Protein AF-A0A069PN57-F1 (afdb_monomer_lite)

Organism: NCBI:txid60547

Foldseek 3Di:
DVVVCDPPQDPDLVSVLVVQCPDVVRQDSLNVVLVVLLVPADPLLVVLCPPQHCDSVLSVLSSVLCVVPNRVLLNVLSVVDDSPPDHSQQSSCSSNVHHRDPPLPQPPPLDALQVLQVVVVVCCVVVVDDDLVSCCVVVSHDSVSNVLSNVLNPQDPLLVVVQVVHRHDSVLSVLLVLLCVLVHRVLLNVQSVVPVVVDDDDHSVRSSCSSVVVPPDFAWDWDWDWDDDPNDIDIDTDIDHDPVRVVVPPQDPVNVVSVVVSVVVVVVVVVVVVVVVD

Radius of gyration: 27.11 Å; chains: 1; bounding box: 65×48×72 Å

Structure (mmCIF, N/CA/C/O backbone):
data_AF-A0A069PN57-F1
#
_entry.id   AF-A0A069PN57-F1
#
loop_
_atom_site.group_PDB
_atom_site.id
_atom_site.type_symbol
_atom_site.label_atom_id
_atom_site.label_alt_id
_atom_site.label_comp_id
_atom_site.label_asym_id
_atom_site.label_entity_id
_atom_site.label_seq_id
_atom_site.pdbx_PDB_ins_code
_atom_site.Cartn_x
_atom_site.Cartn_y
_atom_site.Cartn_z
_atom_site.occupancy
_atom_site.B_iso_or_equiv
_atom_site.auth_seq_id
_atom_site.auth_comp_id
_atom_site.auth_asym_id
_atom_site.auth_atom_id
_atom_site.pdbx_PDB_model_num
ATOM 1 N N . MET A 1 1 ? 9.042 -1.346 -35.977 1.00 63.19 1 MET A N 1
ATOM 2 C CA . MET A 1 1 ? 8.281 -0.372 -36.799 1.00 63.19 1 MET A CA 1
ATOM 3 C C . MET A 1 1 ? 9.127 0.797 -37.300 1.00 63.19 1 MET A C 1
ATOM 5 O O . MET A 1 1 ? 9.088 1.048 -38.495 1.00 63.19 1 MET A O 1
ATOM 9 N N . TYR A 1 2 ? 9.901 1.494 -36.452 1.00 75.94 2 TYR A N 1
ATOM 10 C CA . TYR A 1 2 ? 10.684 2.671 -36.876 1.00 75.94 2 TYR A CA 1
ATOM 11 C C . TYR A 1 2 ? 11.627 2.415 -38.072 1.00 75.94 2 TYR A C 1
ATOM 13 O O . TYR A 1 2 ? 11.609 3.160 -39.048 1.00 75.94 2 TYR A O 1
ATOM 21 N N . PHE A 1 3 ? 12.419 1.340 -38.034 1.00 75.69 3 PHE A N 1
ATOM 22 C CA . PHE A 1 3 ? 13.362 1.027 -39.116 1.00 75.69 3 PHE A CA 1
ATOM 23 C C . PHE A 1 3 ? 12.677 0.600 -40.420 1.00 75.69 3 PHE A C 1
ATOM 25 O O . PHE A 1 3 ? 13.182 0.888 -41.495 1.00 75.69 3 PHE A O 1
ATOM 32 N N . SER A 1 4 ? 11.498 -0.019 -40.339 1.00 75.31 4 SER A N 1
ATOM 33 C CA . SER A 1 4 ? 10.741 -0.482 -41.509 1.00 75.31 4 SER A CA 1
ATOM 34 C C . SER A 1 4 ? 10.172 0.665 -42.354 1.00 75.31 4 SER A C 1
ATOM 36 O O . SER A 1 4 ? 9.906 0.477 -43.538 1.00 75.31 4 SER A O 1
ATOM 38 N N . GLY A 1 5 ? 9.957 1.842 -41.754 1.00 72.69 5 GLY A N 1
ATOM 39 C CA . GLY A 1 5 ? 9.481 3.036 -42.460 1.00 72.69 5 GLY A CA 1
ATOM 40 C C . GLY A 1 5 ? 10.559 4.086 -42.735 1.00 72.69 5 GLY A C 1
ATOM 41 O O . GLY A 1 5 ? 10.276 5.053 -43.441 1.00 72.69 5 GLY A O 1
ATOM 42 N N . LEU A 1 6 ? 11.783 3.901 -42.232 1.00 80.25 6 LEU A N 1
ATOM 43 C CA . LEU A 1 6 ? 12.887 4.829 -42.468 1.00 80.25 6 LEU A CA 1
ATOM 44 C C . LEU A 1 6 ? 13.299 4.790 -43.951 1.00 80.25 6 LEU A C 1
ATOM 46 O O . LEU A 1 6 ? 13.550 3.721 -44.498 1.00 80.25 6 LEU A O 1
ATOM 50 N N . GLY A 1 7 ? 13.317 5.947 -44.614 1.00 73.62 7 GLY A N 1
ATOM 51 C CA . GLY A 1 7 ? 13.596 6.088 -46.050 1.00 73.62 7 GLY A CA 1
ATOM 52 C C . GLY A 1 7 ? 12.393 5.851 -46.974 1.00 73.62 7 GLY A C 1
ATOM 53 O O . GLY A 1 7 ? 12.480 6.162 -48.156 1.00 73.62 7 GLY A O 1
ATOM 54 N N . LYS A 1 8 ? 11.263 5.351 -46.449 1.00 80.44 8 LYS A N 1
ATOM 55 C CA . LYS A 1 8 ? 10.022 5.119 -47.216 1.00 80.44 8 LYS A CA 1
ATOM 56 C C . LYS A 1 8 ? 8.870 6.014 -46.760 1.00 80.44 8 LYS A C 1
ATOM 58 O O . LYS A 1 8 ? 8.261 6.694 -47.572 1.00 80.44 8 LYS A O 1
ATOM 63 N N . LYS A 1 9 ? 8.569 6.000 -45.459 1.00 80.81 9 LYS A N 1
ATOM 64 C CA . LYS A 1 9 ? 7.460 6.743 -44.833 1.00 80.81 9 LYS A CA 1
ATOM 65 C C . LYS A 1 9 ? 7.928 7.961 -44.030 1.00 80.81 9 LYS A C 1
ATOM 67 O O . LYS A 1 9 ? 7.134 8.858 -43.790 1.00 80.81 9 LYS A O 1
ATOM 72 N N . TRP A 1 10 ? 9.194 7.991 -43.615 1.00 85.56 10 TRP A N 1
ATOM 73 C CA . TRP A 1 10 ? 9.833 9.119 -42.927 1.00 85.56 10 TRP A CA 1
ATOM 74 C C . TRP A 1 10 ? 11.344 9.102 -43.171 1.00 85.56 10 TRP A C 1
ATOM 76 O O . TRP A 1 10 ? 11.942 8.040 -43.351 1.00 85.56 10 TRP A O 1
ATOM 86 N N . ARG A 1 11 ? 11.986 10.269 -43.146 1.00 82.25 11 ARG A N 1
ATOM 87 C CA . ARG A 1 11 ? 13.436 10.441 -43.345 1.00 82.25 11 ARG A CA 1
ATOM 88 C C . ARG A 1 11 ? 14.199 10.593 -42.034 1.00 82.25 11 ARG A C 1
ATOM 90 O O . ARG A 1 11 ? 15.376 10.260 -41.963 1.00 82.25 11 ARG A O 1
ATOM 97 N N . ASN A 1 12 ? 13.539 11.070 -40.982 1.00 84.06 12 ASN A N 1
ATOM 98 C CA . ASN A 1 12 ? 14.154 11.311 -39.678 1.00 84.06 12 ASN A CA 1
ATOM 99 C C . ASN A 1 12 ? 13.190 10.980 -38.521 1.00 84.06 12 ASN A C 1
ATOM 101 O O . ASN A 1 12 ? 12.025 10.639 -38.716 1.00 84.06 12 ASN A O 1
ATOM 105 N N . GLN A 1 13 ? 13.692 11.044 -37.283 1.00 83.25 13 GLN A N 1
ATOM 106 C CA . GLN A 1 13 ? 12.890 10.761 -36.084 1.00 83.25 13 GLN A CA 1
ATOM 107 C C . GLN A 1 13 ? 11.744 11.760 -35.872 1.00 83.25 13 GLN A C 1
ATOM 109 O O . GLN A 1 13 ? 10.730 11.386 -35.293 1.00 83.25 13 GLN A O 1
ATOM 114 N N . LYS A 1 14 ? 11.895 13.014 -36.317 1.00 84.88 14 LYS A N 1
ATOM 115 C CA . LYS A 1 14 ? 10.881 14.061 -36.142 1.00 84.88 14 LYS A CA 1
ATOM 116 C C . LYS A 1 14 ? 9.643 13.754 -36.989 1.00 84.88 14 LYS A C 1
ATOM 118 O O . LYS A 1 14 ? 8.541 13.737 -36.455 1.00 84.88 14 LYS A O 1
ATOM 123 N N . GLU A 1 15 ? 9.848 13.398 -38.253 1.00 85.31 15 GLU A N 1
ATOM 124 C CA . GLU A 1 15 ? 8.787 12.964 -39.172 1.00 85.31 15 GLU A CA 1
ATOM 125 C C . GLU A 1 15 ? 8.108 11.669 -38.697 1.00 85.31 15 GLU A C 1
ATOM 127 O O . GLU A 1 15 ? 6.886 11.549 -38.735 1.00 85.31 15 GLU A O 1
ATOM 132 N N . ALA A 1 16 ? 8.880 10.712 -38.166 1.00 84.25 16 ALA A N 1
ATOM 133 C CA . ALA A 1 16 ? 8.308 9.495 -37.586 1.00 84.25 16 ALA A CA 1
ATOM 134 C C . ALA A 1 16 ? 7.396 9.798 -36.384 1.00 84.25 16 ALA A C 1
ATOM 136 O O . ALA A 1 16 ? 6.340 9.188 -36.244 1.00 84.25 16 ALA A O 1
ATOM 137 N N . LEU A 1 17 ? 7.781 10.749 -35.524 1.00 84.62 17 LEU A N 1
ATOM 138 C CA . LEU A 1 17 ? 6.966 11.167 -34.380 1.00 84.62 17 LEU A CA 1
ATOM 139 C C . LEU A 1 17 ? 5.691 11.883 -34.807 1.00 84.62 17 LEU A C 1
ATOM 141 O O . LEU A 1 17 ? 4.657 11.638 -34.196 1.00 84.62 17 LEU A O 1
ATOM 145 N N . GLU A 1 18 ? 5.749 12.734 -35.834 1.00 84.19 18 GLU A N 1
ATOM 146 C CA . GLU A 1 18 ? 4.558 13.386 -36.393 1.00 84.19 18 GLU A CA 1
ATOM 147 C C . GLU A 1 18 ? 3.539 12.360 -36.867 1.00 84.19 18 GLU A C 1
ATOM 149 O O . GLU A 1 18 ? 2.357 12.472 -36.539 1.00 84.19 18 GLU A O 1
ATOM 154 N N . ILE A 1 19 ? 4.015 11.307 -37.531 1.00 84.00 19 ILE A N 1
ATOM 155 C CA . ILE A 1 19 ? 3.174 10.180 -37.908 1.00 84.00 19 ILE A CA 1
ATOM 156 C C . ILE A 1 19 ? 2.669 9.475 -36.651 1.00 84.00 19 ILE A C 1
ATOM 158 O O . ILE A 1 19 ? 1.470 9.315 -36.524 1.00 84.00 19 ILE A O 1
ATOM 162 N N . PHE A 1 20 ? 3.500 9.131 -35.666 1.00 83.56 20 PHE A N 1
ATOM 163 C CA . PHE A 1 20 ? 3.051 8.413 -34.461 1.00 83.56 20 PHE A CA 1
ATOM 164 C C . PHE A 1 20 ? 2.130 9.204 -33.510 1.00 83.56 20 PHE A C 1
ATOM 166 O O . PHE A 1 20 ? 1.628 8.618 -32.549 1.00 83.56 20 PHE A O 1
ATOM 173 N N . ARG A 1 21 ? 1.834 10.489 -33.768 1.00 81.19 21 ARG A N 1
ATOM 174 C CA . ARG A 1 21 ? 0.911 11.298 -32.940 1.00 81.19 21 ARG A CA 1
ATOM 175 C C . ARG A 1 21 ? -0.504 10.726 -32.843 1.00 81.19 21 ARG A C 1
ATOM 177 O O . ARG A 1 21 ? -1.191 11.031 -31.875 1.00 81.19 21 ARG A O 1
ATOM 184 N N . HIS A 1 22 ? -0.943 9.924 -33.816 1.00 81.50 22 HIS A N 1
ATOM 185 C CA . HIS A 1 22 ? -2.277 9.310 -33.791 1.00 81.50 22 HIS A CA 1
ATOM 186 C C . HIS A 1 22 ? -2.381 8.096 -32.852 1.00 81.50 22 HIS A C 1
ATOM 188 O O . HIS A 1 22 ? -3.487 7.630 -32.585 1.00 81.50 22 HIS A O 1
ATOM 194 N N . LEU A 1 23 ? -1.259 7.578 -32.338 1.00 80.44 23 LEU A N 1
ATOM 195 C CA . LEU A 1 23 ? -1.260 6.463 -31.392 1.00 80.44 23 LEU A CA 1
ATOM 196 C C . LEU A 1 23 ? -1.679 6.941 -29.994 1.00 80.44 23 LEU A C 1
ATOM 198 O O . LEU A 1 23 ? -1.302 8.028 -29.553 1.00 80.44 23 LEU A O 1
ATOM 202 N N . LYS A 1 24 ? -2.457 6.117 -29.284 1.00 76.88 24 LYS A N 1
ATOM 203 C CA . LYS A 1 24 ? -2.845 6.344 -27.885 1.00 76.88 24 LYS A CA 1
ATOM 204 C C . LYS A 1 24 ? -2.345 5.172 -27.026 1.00 76.88 24 LYS A C 1
ATOM 206 O O . LYS A 1 24 ? -2.811 4.057 -27.249 1.00 76.88 24 LYS A O 1
ATOM 211 N N . PRO A 1 25 ? -1.440 5.398 -26.053 1.00 75.69 25 PRO A N 1
ATOM 212 C CA . PRO A 1 25 ? -0.847 6.685 -25.670 1.00 75.69 25 PRO A CA 1
ATOM 213 C C . PRO A 1 25 ? 0.114 7.248 -26.731 1.00 75.69 25 PRO A C 1
ATOM 215 O O . PRO A 1 25 ? 0.719 6.503 -27.502 1.00 75.69 25 PRO A O 1
ATOM 218 N N . ALA A 1 26 ? 0.244 8.578 -26.760 1.00 80.50 26 ALA A N 1
ATOM 219 C CA . ALA A 1 26 ? 1.116 9.267 -27.705 1.00 80.50 26 ALA A CA 1
ATOM 220 C C . ALA A 1 26 ? 2.586 8.914 -27.440 1.00 80.50 26 ALA A C 1
ATOM 222 O O . ALA A 1 26 ? 3.072 9.040 -26.316 1.00 80.50 26 ALA A O 1
ATOM 223 N N . VAL A 1 27 ? 3.301 8.498 -28.486 1.00 82.62 27 VAL A N 1
ATOM 224 C CA . VAL A 1 27 ? 4.717 8.126 -28.387 1.00 82.62 27 VAL A CA 1
ATOM 225 C C . VAL A 1 27 ? 5.561 9.388 -28.231 1.00 82.62 27 VAL A C 1
ATOM 227 O O . VAL A 1 27 ? 5.589 10.242 -29.120 1.00 82.62 27 VAL A O 1
ATOM 230 N N . SER A 1 28 ? 6.279 9.514 -27.115 1.00 86.25 28 SER A N 1
ATOM 231 C CA . SER A 1 28 ? 7.192 10.639 -26.922 1.00 86.25 28 SER A CA 1
ATOM 232 C C . SER A 1 28 ? 8.493 10.450 -27.713 1.00 86.25 28 SER A C 1
ATOM 234 O O . SER A 1 28 ? 8.903 9.335 -28.052 1.00 86.25 28 SER A O 1
ATOM 236 N N . ARG A 1 29 ? 9.224 11.548 -27.950 1.00 85.44 29 ARG A N 1
ATOM 237 C CA . ARG A 1 29 ? 10.575 11.492 -28.539 1.00 85.44 29 ARG A CA 1
ATOM 238 C C . ARG A 1 29 ? 11.529 10.617 -27.725 1.00 85.44 29 ARG A C 1
ATOM 240 O O . ARG A 1 29 ? 12.393 9.956 -28.299 1.00 85.44 29 ARG A O 1
ATOM 247 N N . GLN A 1 30 ? 11.387 10.625 -26.399 1.00 85.31 30 GLN A N 1
ATOM 248 C CA . GLN A 1 30 ? 12.222 9.812 -25.520 1.00 85.31 30 GLN A CA 1
ATOM 249 C C . GLN A 1 30 ? 11.922 8.326 -25.701 1.00 85.31 30 GLN A C 1
ATOM 251 O O . GLN A 1 30 ? 12.859 7.538 -25.799 1.00 85.31 30 GLN A O 1
ATOM 256 N N . ASP A 1 31 ? 10.649 7.954 -25.813 1.00 83.31 31 ASP A N 1
ATOM 257 C CA . ASP A 1 31 ? 10.241 6.557 -25.984 1.00 83.31 31 ASP A CA 1
ATOM 258 C C . ASP A 1 31 ? 10.699 6.012 -27.332 1.00 83.31 31 ASP A C 1
ATOM 260 O O . ASP A 1 31 ? 11.269 4.924 -27.392 1.00 83.31 31 ASP A O 1
ATOM 264 N N . LEU A 1 32 ? 10.570 6.808 -28.399 1.00 85.88 32 LEU A N 1
ATOM 265 C CA . LEU A 1 32 ? 11.090 6.433 -29.712 1.00 85.88 32 LEU A CA 1
ATOM 266 C C . LEU A 1 32 ? 12.616 6.258 -29.690 1.00 85.88 32 LEU A C 1
ATOM 268 O O . LEU A 1 32 ? 13.132 5.272 -30.209 1.00 85.88 32 LEU A O 1
ATOM 272 N N . SER A 1 33 ? 13.347 7.185 -29.065 1.00 86.50 33 SER A N 1
ATOM 273 C CA . SER A 1 33 ? 14.808 7.098 -28.946 1.00 86.50 33 SER A CA 1
ATOM 274 C C . SER A 1 33 ? 15.250 5.871 -28.136 1.00 86.50 33 SER A C 1
ATOM 276 O O . SER A 1 33 ? 16.172 5.162 -28.543 1.00 86.50 33 SER A O 1
ATOM 278 N N . ARG A 1 34 ? 14.553 5.561 -27.033 1.00 87.00 34 ARG A N 1
ATOM 279 C CA . ARG A 1 34 ? 14.794 4.354 -26.225 1.00 87.00 34 ARG A CA 1
ATOM 280 C C . ARG A 1 34 ? 14.510 3.085 -27.020 1.00 87.00 34 ARG A C 1
ATOM 282 O O . ARG A 1 34 ? 15.355 2.199 -27.038 1.00 87.00 34 ARG A O 1
ATOM 289 N N . ALA A 1 35 ? 13.384 3.019 -27.728 1.00 86.38 35 ALA A N 1
ATOM 290 C CA . ALA A 1 35 ? 13.033 1.872 -28.563 1.00 86.38 35 ALA A CA 1
ATOM 291 C C . ALA A 1 35 ? 14.067 1.634 -29.677 1.00 86.38 35 ALA A C 1
ATOM 293 O O . ALA A 1 35 ? 14.485 0.501 -29.905 1.00 8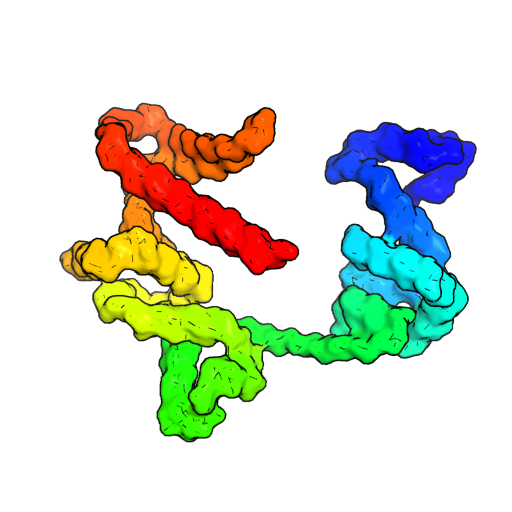6.38 35 ALA A O 1
ATOM 294 N N . ILE A 1 36 ? 14.544 2.703 -30.325 1.00 88.06 36 ILE A N 1
ATOM 295 C CA . ILE A 1 36 ? 15.636 2.634 -31.309 1.00 88.06 36 ILE A CA 1
ATOM 296 C C . ILE A 1 36 ? 16.921 2.120 -30.654 1.00 88.06 36 ILE A C 1
ATOM 298 O O . ILE A 1 36 ? 17.597 1.270 -31.228 1.00 88.06 36 ILE A O 1
ATOM 302 N N . GLY A 1 37 ? 17.256 2.622 -29.464 1.00 87.00 37 GLY A N 1
ATOM 303 C CA . GLY A 1 37 ? 18.425 2.186 -28.705 1.00 87.00 37 GLY A CA 1
ATOM 304 C C . GLY A 1 37 ? 18.370 0.700 -28.349 1.00 87.00 37 GLY A C 1
ATOM 305 O O . GLY A 1 37 ? 19.318 -0.024 -28.632 1.00 87.00 37 GLY A O 1
ATOM 306 N N . VAL A 1 38 ? 17.237 0.222 -27.829 1.00 89.94 38 VAL A N 1
ATOM 307 C CA . VAL A 1 38 ? 17.012 -1.203 -27.538 1.00 89.94 38 VAL A CA 1
ATOM 308 C C . VAL A 1 38 ? 17.102 -2.048 -28.807 1.00 89.94 38 VAL A C 1
ATOM 310 O O . VAL A 1 38 ? 17.729 -3.102 -28.817 1.00 89.94 38 VAL A O 1
ATOM 313 N N . GLN A 1 39 ? 16.535 -1.582 -29.918 1.00 88.50 39 GLN A N 1
ATOM 314 C CA . GLN A 1 39 ? 16.585 -2.310 -31.185 1.00 88.50 39 GLN A CA 1
ATOM 315 C C . GLN A 1 39 ? 17.988 -2.329 -31.828 1.00 88.50 39 GLN A C 1
ATOM 317 O O . GLN A 1 39 ? 18.232 -3.116 -32.741 1.00 88.50 39 GLN A O 1
ATOM 322 N N . ARG A 1 40 ? 18.935 -1.521 -31.346 1.00 88.56 40 ARG A N 1
ATOM 323 C CA . ARG A 1 40 ? 20.354 -1.611 -31.728 1.00 88.56 40 ARG A CA 1
ATOM 324 C C . ARG A 1 40 ? 21.159 -2.577 -30.858 1.00 88.56 40 ARG A C 1
ATOM 326 O O . ARG A 1 40 ? 22.303 -2.859 -31.197 1.00 88.56 40 ARG A O 1
ATOM 333 N N . LEU A 1 41 ? 20.588 -3.078 -29.763 1.00 91.25 41 LEU A N 1
ATOM 334 C CA . LEU A 1 41 ? 21.253 -4.075 -28.931 1.00 91.25 41 LEU A CA 1
ATOM 335 C C . LEU A 1 41 ? 21.426 -5.397 -29.693 1.00 91.25 41 LEU A C 1
ATOM 337 O O . LEU A 1 41 ? 20.569 -5.738 -30.521 1.00 91.25 41 LEU A O 1
ATOM 341 N N . PRO A 1 42 ? 22.489 -6.159 -29.382 1.00 93.06 42 PRO A N 1
ATOM 342 C CA . PRO A 1 42 ? 22.665 -7.517 -29.881 1.00 93.06 42 PRO A CA 1
ATOM 343 C C . PRO A 1 42 ? 21.436 -8.381 -29.598 1.00 93.06 42 PRO A C 1
ATOM 345 O O . PRO A 1 42 ? 20.802 -8.250 -28.549 1.00 93.06 42 PRO A O 1
ATOM 348 N N . GLN A 1 43 ? 21.122 -9.301 -30.513 1.00 91.62 43 GLN A N 1
ATOM 349 C CA . GLN A 1 43 ? 19.971 -10.191 -30.349 1.00 91.62 43 GLN A CA 1
ATOM 350 C C . GLN A 1 43 ? 20.064 -11.018 -29.063 1.00 91.62 43 GLN A C 1
ATOM 352 O O . GLN A 1 43 ? 19.051 -11.152 -28.388 1.00 91.62 43 GLN A O 1
ATOM 357 N N . SER A 1 44 ? 21.267 -11.474 -28.689 1.00 91.94 44 SER A N 1
ATOM 358 C CA . SER A 1 44 ? 21.504 -12.222 -27.448 1.00 91.94 44 SER A CA 1
ATOM 359 C C . SER A 1 44 ? 21.090 -11.454 -26.194 1.00 91.94 44 SER A C 1
ATOM 361 O O . SER A 1 44 ? 20.620 -12.055 -25.241 1.00 91.94 44 SER A O 1
ATOM 363 N N . VAL A 1 45 ? 21.216 -10.123 -26.191 1.00 92.94 45 VAL A N 1
ATOM 364 C CA . VAL A 1 45 ? 20.783 -9.278 -25.067 1.00 92.94 45 VAL A CA 1
ATOM 365 C C . VAL A 1 45 ? 19.265 -9.125 -25.063 1.00 92.94 45 VAL A C 1
ATOM 367 O O . VAL A 1 45 ? 18.649 -9.133 -24.002 1.00 92.94 45 VAL A O 1
ATOM 370 N N . ARG A 1 46 ? 18.647 -8.975 -26.242 1.00 93.12 46 ARG A N 1
ATOM 371 C CA . ARG A 1 46 ? 17.192 -8.801 -26.355 1.00 93.12 46 ARG A CA 1
ATOM 372 C C . ARG A 1 46 ? 16.428 -10.061 -25.965 1.00 93.12 46 ARG A C 1
ATOM 374 O O . ARG A 1 46 ? 15.440 -9.935 -25.252 1.00 93.12 46 ARG A O 1
ATOM 381 N N . SER A 1 47 ? 16.909 -11.235 -26.379 1.00 92.62 47 SER A N 1
ATOM 382 C CA . SER A 1 47 ? 16.244 -12.518 -26.116 1.00 92.62 47 SER A CA 1
ATOM 383 C C . SER A 1 47 ? 16.144 -12.856 -24.628 1.00 92.62 47 SER A C 1
ATOM 385 O O . SER A 1 47 ? 15.222 -13.547 -24.210 1.00 92.62 47 SER A O 1
ATOM 387 N N . LEU A 1 48 ? 17.032 -12.312 -23.786 1.00 90.81 48 LEU A N 1
ATOM 388 C CA . LEU A 1 48 ? 16.920 -12.471 -22.330 1.00 90.81 48 LEU A CA 1
ATOM 389 C C . LEU A 1 48 ? 15.603 -11.909 -21.776 1.00 90.81 48 LEU A C 1
ATOM 391 O O . LEU A 1 48 ? 15.121 -12.360 -20.742 1.00 90.81 48 LEU A O 1
ATOM 395 N N . PHE A 1 49 ? 15.004 -10.933 -22.459 1.00 91.19 49 PHE A N 1
ATOM 396 C CA . PHE A 1 49 ? 13.776 -10.275 -22.024 1.00 91.19 49 PHE A CA 1
ATOM 397 C C . PHE A 1 49 ? 12.524 -10.803 -22.730 1.00 91.19 49 PHE A C 1
ATOM 399 O O . PHE A 1 49 ? 11.458 -10.222 -22.537 1.00 91.19 49 PHE A O 1
ATOM 406 N N . ASP A 1 50 ? 12.611 -11.900 -23.490 1.00 86.62 50 ASP A N 1
ATOM 407 C CA . ASP A 1 50 ? 11.447 -12.480 -24.177 1.00 86.62 50 ASP A CA 1
ATOM 408 C C . ASP A 1 50 ? 10.340 -12.870 -23.177 1.00 86.62 50 ASP A C 1
ATOM 410 O O . ASP A 1 50 ? 9.159 -12.652 -23.439 1.00 86.62 50 ASP A O 1
ATOM 414 N N . HIS A 1 51 ? 10.725 -13.342 -21.984 1.00 77.12 51 HIS A N 1
ATOM 415 C CA . HIS A 1 51 ? 9.798 -13.685 -20.898 1.00 77.12 51 HIS A CA 1
ATOM 416 C C . HIS A 1 51 ? 9.515 -12.515 -19.943 1.00 77.12 51 HIS A C 1
ATOM 418 O O . HIS A 1 51 ? 8.384 -12.326 -19.499 1.00 77.12 51 HIS A O 1
ATOM 424 N N . ALA A 1 52 ? 10.535 -11.720 -19.600 1.00 78.25 52 ALA A N 1
ATOM 425 C CA . ALA A 1 52 ? 10.411 -10.645 -18.609 1.00 78.25 52 ALA A CA 1
ATOM 426 C C . ALA A 1 52 ? 9.770 -9.355 -19.170 1.00 78.25 52 ALA A C 1
ATOM 428 O O . ALA A 1 52 ? 9.279 -8.515 -18.408 1.00 78.25 52 ALA A O 1
ATOM 429 N N . GLY A 1 53 ? 9.766 -9.204 -20.496 1.00 84.38 53 GLY A N 1
ATOM 430 C CA . GLY A 1 53 ? 9.289 -8.026 -21.211 1.00 84.38 53 GLY A CA 1
ATOM 431 C C . GLY A 1 53 ? 10.268 -6.848 -21.166 1.00 84.38 53 GLY A C 1
ATOM 432 O O . GLY A 1 53 ? 11.028 -6.663 -20.213 1.00 84.38 53 GLY A O 1
ATOM 433 N N . ILE A 1 54 ? 10.229 -6.011 -22.207 1.00 86.50 54 ILE A N 1
ATOM 434 C CA . ILE A 1 54 ? 10.981 -4.751 -22.268 1.00 86.50 54 ILE A CA 1
ATOM 435 C C . ILE A 1 54 ? 10.008 -3.584 -22.100 1.00 86.50 54 ILE A C 1
ATOM 437 O O . ILE A 1 54 ? 9.306 -3.197 -23.035 1.00 86.50 54 ILE A O 1
ATOM 441 N N . TRP A 1 55 ? 10.002 -3.003 -20.903 1.00 86.00 55 TRP A N 1
ATOM 442 C CA . TRP A 1 55 ? 9.197 -1.831 -20.550 1.00 86.00 55 TRP A CA 1
ATOM 443 C C . TRP A 1 55 ? 9.998 -0.535 -20.720 1.00 86.00 55 TRP A C 1
ATOM 445 O O . TRP A 1 55 ? 11.188 -0.562 -21.036 1.00 86.00 55 TRP A O 1
ATOM 455 N N . SER A 1 56 ? 9.371 0.622 -20.508 1.00 82.81 56 SER A N 1
ATOM 456 C CA . SER A 1 56 ? 10.035 1.930 -20.629 1.00 82.81 56 SER A CA 1
ATOM 457 C C . SER A 1 56 ? 11.231 2.077 -19.679 1.00 82.81 56 SER A C 1
ATOM 459 O O . SER A 1 56 ? 12.276 2.596 -20.087 1.00 82.81 56 SER A O 1
ATOM 461 N N . GLU A 1 57 ? 11.110 1.587 -18.441 1.00 84.31 57 GLU A N 1
ATOM 462 C CA . GLU A 1 57 ? 12.198 1.581 -17.457 1.00 84.31 57 GLU A CA 1
ATOM 463 C C . GLU A 1 57 ? 13.324 0.632 -17.878 1.00 84.31 57 GLU A C 1
ATOM 465 O O . GLU A 1 57 ? 14.483 1.041 -17.943 1.00 84.31 57 GLU A O 1
ATOM 470 N N . THR A 1 58 ? 12.986 -0.597 -18.274 1.00 89.19 58 THR A N 1
ATOM 471 C CA . THR A 1 58 ? 13.957 -1.584 -18.769 1.00 89.19 58 THR A CA 1
ATOM 472 C C . THR A 1 58 ? 14.700 -1.068 -20.002 1.00 89.19 58 THR A C 1
ATOM 474 O O . THR A 1 58 ? 15.921 -1.158 -20.079 1.00 89.19 58 THR A O 1
ATOM 477 N N . ALA A 1 59 ? 13.992 -0.451 -20.951 1.00 88.69 59 ALA A N 1
ATOM 478 C CA . ALA A 1 59 ? 14.583 0.135 -22.149 1.00 88.69 59 ALA A CA 1
ATOM 479 C C . ALA A 1 59 ? 15.567 1.264 -21.813 1.00 88.69 59 ALA A C 1
ATOM 481 O O . ALA A 1 59 ? 16.621 1.380 -22.441 1.00 88.69 59 ALA A O 1
ATOM 482 N N . ARG A 1 60 ? 15.244 2.096 -20.815 1.00 90.50 60 ARG A N 1
ATOM 483 C CA . ARG A 1 60 ? 16.149 3.142 -20.324 1.00 90.50 60 ARG A CA 1
ATOM 484 C C . ARG A 1 60 ? 17.428 2.534 -19.748 1.00 90.50 60 ARG A C 1
ATOM 486 O O . ARG A 1 60 ? 18.510 2.997 -20.109 1.00 90.50 60 ARG A O 1
ATOM 493 N N . GLU A 1 61 ? 17.305 1.516 -18.901 1.00 92.12 61 GLU A N 1
ATOM 494 C CA . GLU A 1 61 ? 18.449 0.828 -18.290 1.00 92.12 61 GLU A CA 1
ATOM 495 C C . GLU A 1 61 ? 19.324 0.137 -19.337 1.00 92.12 61 GLU A C 1
ATOM 497 O O . GLU A 1 61 ? 20.535 0.330 -19.358 1.00 92.12 61 GLU A O 1
ATOM 502 N N . LEU A 1 62 ? 18.727 -0.581 -20.289 1.00 92.69 62 LEU A N 1
ATOM 503 C CA . LEU A 1 62 ? 19.469 -1.265 -21.348 1.00 92.69 62 LEU A CA 1
ATOM 504 C C . LEU A 1 62 ? 20.242 -0.295 -22.252 1.00 92.69 62 LEU A C 1
ATOM 506 O O . LEU A 1 62 ? 21.390 -0.555 -22.614 1.00 92.69 62 LEU A O 1
ATOM 510 N N . VAL A 1 63 ? 19.647 0.853 -22.593 1.00 92.12 63 VAL A N 1
ATOM 511 C CA . VAL A 1 63 ? 20.350 1.903 -23.347 1.00 92.12 63 VAL A CA 1
ATOM 512 C C . VAL A 1 63 ? 21.481 2.514 -22.518 1.00 92.12 63 VAL A C 1
ATOM 514 O O . VAL A 1 63 ? 22.544 2.805 -23.067 1.00 92.12 63 VAL A O 1
ATOM 517 N N . SER A 1 64 ? 21.283 2.687 -21.208 1.00 92.75 64 SER A N 1
ATOM 518 C CA . SER A 1 64 ? 22.328 3.146 -20.285 1.00 92.75 64 SER A CA 1
ATOM 519 C C . SER A 1 64 ? 23.497 2.156 -20.228 1.00 92.75 64 SER A C 1
ATOM 521 O O . SER A 1 64 ? 24.644 2.538 -20.460 1.00 92.75 64 SER A O 1
ATOM 523 N N . LEU A 1 65 ? 23.210 0.863 -20.042 1.00 92.69 65 LEU A N 1
ATOM 524 C CA . LEU A 1 65 ? 24.208 -0.207 -20.038 1.00 92.69 65 LEU A CA 1
ATOM 525 C C . LEU A 1 65 ? 24.963 -0.299 -21.360 1.00 92.69 65 LEU A C 1
ATOM 527 O O . LEU A 1 65 ? 26.182 -0.452 -21.358 1.00 92.69 65 LEU A O 1
ATOM 531 N N . SER A 1 66 ? 24.268 -0.150 -22.490 1.00 92.56 66 SER A N 1
ATOM 532 C CA . SER A 1 66 ? 24.910 -0.160 -23.806 1.00 92.56 66 SER A CA 1
ATOM 533 C C . SER A 1 66 ? 25.885 0.992 -23.993 1.00 92.56 66 SER A C 1
ATOM 535 O O . SER A 1 66 ? 26.872 0.818 -24.702 1.00 92.56 66 SER A O 1
ATOM 537 N N . ARG A 1 67 ? 25.618 2.158 -23.395 1.00 91.44 67 ARG A N 1
ATOM 538 C CA . ARG A 1 67 ? 26.556 3.289 -23.403 1.00 91.44 67 ARG A CA 1
ATOM 539 C C . ARG A 1 67 ? 27.727 3.058 -22.454 1.00 91.44 67 ARG A C 1
ATOM 541 O O . ARG A 1 67 ? 28.833 3.467 -22.772 1.00 91.44 67 ARG A O 1
ATOM 548 N N . LYS A 1 68 ? 27.473 2.413 -21.313 1.00 93.62 68 LYS A N 1
ATOM 549 C CA . LYS A 1 68 ? 28.470 2.151 -20.269 1.00 93.62 68 LYS A CA 1
ATOM 550 C C . LYS A 1 68 ? 29.483 1.076 -20.673 1.00 93.62 68 LYS A C 1
ATOM 552 O O . LYS A 1 68 ? 30.675 1.280 -20.500 1.00 93.62 68 LYS A O 1
ATOM 557 N N . HIS A 1 69 ? 29.012 -0.054 -21.196 1.00 91.94 69 HIS A N 1
ATOM 558 C CA . HIS A 1 69 ? 29.844 -1.240 -21.452 1.00 91.94 69 HIS A CA 1
ATOM 559 C C . HIS A 1 69 ? 30.073 -1.519 -22.942 1.00 91.94 69 HIS A C 1
ATOM 561 O O . HIS A 1 69 ? 30.969 -2.278 -23.298 1.00 91.94 69 HIS A O 1
ATOM 567 N N . GLY A 1 70 ? 29.275 -0.915 -23.827 1.00 91.88 70 GLY A N 1
ATOM 568 C CA . GLY A 1 70 ? 29.299 -1.209 -25.260 1.00 91.88 70 GLY A CA 1
ATOM 569 C C . GLY A 1 70 ? 28.527 -2.480 -25.633 1.00 91.88 70 GLY A C 1
ATOM 570 O O . GLY A 1 70 ? 28.261 -3.355 -24.810 1.00 91.88 70 GLY A O 1
ATOM 571 N N . ALA A 1 71 ? 28.146 -2.590 -26.908 1.00 89.62 71 ALA A N 1
ATOM 572 C CA . ALA A 1 71 ? 27.310 -3.691 -27.394 1.00 89.62 71 ALA A CA 1
ATOM 573 C C . ALA A 1 71 ? 28.011 -5.060 -27.323 1.00 89.62 71 ALA A C 1
ATOM 575 O O . ALA A 1 71 ? 27.365 -6.057 -27.016 1.00 89.62 71 ALA A O 1
ATOM 576 N N . PHE A 1 72 ? 29.324 -5.110 -27.572 1.00 91.50 72 PHE A N 1
ATOM 577 C CA . PHE A 1 72 ? 30.092 -6.358 -27.582 1.00 91.50 72 PHE A CA 1
ATOM 578 C C . PHE A 1 72 ? 30.158 -7.016 -26.196 1.00 91.50 72 PHE A C 1
ATOM 580 O O . PHE A 1 72 ? 29.811 -8.183 -26.048 1.00 91.50 72 PHE A O 1
ATOM 587 N N . VAL A 1 73 ? 30.507 -6.245 -25.161 1.00 92.69 73 VAL A N 1
ATOM 588 C CA . VAL A 1 73 ? 30.597 -6.745 -23.778 1.00 92.69 73 VAL A CA 1
ATOM 589 C C . VAL A 1 73 ? 29.244 -7.253 -23.285 1.00 92.69 73 VAL A C 1
ATOM 591 O O . VAL A 1 73 ? 29.167 -8.305 -22.652 1.00 92.69 73 VAL A O 1
ATOM 594 N N . LEU A 1 74 ? 28.159 -6.539 -23.606 1.00 93.81 74 LEU A N 1
ATOM 595 C CA . LEU A 1 74 ? 26.812 -6.994 -23.266 1.00 93.81 74 LEU A CA 1
ATOM 596 C C . LEU A 1 74 ? 26.436 -8.286 -23.999 1.00 93.81 74 LEU A C 1
ATOM 598 O O . LEU A 1 74 ? 25.791 -9.138 -23.397 1.00 93.81 74 LEU A O 1
ATOM 602 N N . ALA A 1 75 ? 26.846 -8.450 -25.262 1.00 93.12 75 ALA A N 1
ATOM 603 C CA . ALA A 1 75 ? 26.599 -9.677 -26.015 1.00 93.12 75 ALA A CA 1
ATOM 604 C C . ALA A 1 75 ? 27.296 -10.887 -25.382 1.00 93.12 75 ALA A C 1
ATOM 606 O O . ALA A 1 75 ? 26.668 -11.938 -25.270 1.00 93.12 75 ALA A O 1
ATOM 607 N N . GLU A 1 76 ? 28.554 -10.733 -24.958 1.00 91.75 76 GLU A N 1
ATOM 608 C CA . GLU A 1 76 ? 29.307 -11.798 -24.286 1.00 91.75 76 GLU A CA 1
ATOM 609 C C . GLU A 1 76 ? 28.696 -12.159 -22.934 1.00 91.75 76 GLU A C 1
ATOM 611 O O . GLU A 1 76 ? 28.446 -13.332 -22.660 1.00 91.75 76 GLU A O 1
ATOM 616 N N . ARG A 1 77 ? 28.361 -11.163 -22.105 1.00 91.62 77 ARG A N 1
ATOM 617 C CA . ARG A 1 77 ? 27.689 -11.414 -20.819 1.00 91.62 77 ARG A CA 1
ATOM 618 C C . ARG A 1 77 ? 26.351 -12.115 -21.013 1.00 91.62 77 ARG A C 1
ATOM 620 O O . ARG A 1 77 ? 26.059 -13.065 -20.299 1.00 91.62 77 ARG A O 1
ATOM 627 N N . ALA A 1 78 ? 25.574 -11.702 -22.013 1.00 92.94 78 ALA A N 1
ATOM 628 C CA . ALA A 1 78 ? 24.277 -12.300 -22.298 1.00 92.94 78 ALA A CA 1
ATOM 629 C C . ALA A 1 78 ? 24.346 -13.799 -22.626 1.00 92.94 78 ALA A C 1
ATOM 631 O O . ALA A 1 78 ? 23.408 -14.516 -22.302 1.00 92.94 78 ALA A O 1
ATOM 632 N N . ARG A 1 79 ? 25.448 -14.293 -23.212 1.00 91.56 79 ARG A N 1
ATOM 633 C CA . ARG A 1 79 ? 25.624 -15.733 -23.496 1.00 91.56 79 ARG A CA 1
ATOM 634 C C . ARG A 1 79 ? 25.699 -16.602 -22.243 1.00 91.56 79 ARG A C 1
ATOM 636 O O . ARG A 1 79 ? 25.442 -17.793 -22.329 1.00 91.56 79 ARG A O 1
ATOM 643 N N . HIS A 1 80 ? 26.064 -16.009 -21.111 1.00 89.81 80 HIS A N 1
ATOM 644 C CA . HIS A 1 80 ? 26.264 -16.709 -19.845 1.00 89.81 80 HIS A CA 1
ATOM 645 C C . HIS A 1 80 ? 25.073 -16.533 -18.892 1.00 89.81 80 HIS A C 1
ATOM 647 O O . HIS A 1 80 ? 25.144 -16.948 -17.739 1.00 89.81 80 HIS A O 1
ATOM 653 N N . ILE A 1 81 ? 23.997 -15.879 -19.344 1.00 88.69 81 ILE A N 1
ATOM 654 C CA . ILE A 1 81 ? 22.802 -15.628 -18.540 1.00 88.69 81 ILE A CA 1
ATOM 655 C C . ILE A 1 81 ? 21.698 -16.563 -19.013 1.00 88.69 81 ILE A C 1
ATOM 657 O O . ILE A 1 81 ? 21.232 -16.464 -20.146 1.00 88.69 81 ILE A O 1
ATOM 661 N N . GLU A 1 82 ? 21.233 -17.419 -18.113 1.00 87.12 82 GLU A N 1
ATOM 662 C CA . GLU A 1 82 ? 20.011 -18.192 -18.299 1.00 87.12 82 GLU A CA 1
ATOM 663 C C . GLU A 1 82 ? 18.837 -17.340 -17.786 1.00 87.12 82 GLU A C 1
ATOM 665 O O . GLU A 1 82 ? 18.828 -16.995 -16.607 1.00 87.12 82 GLU A O 1
ATOM 670 N N . PRO A 1 83 ? 17.890 -16.893 -18.633 1.00 83.12 83 PRO A N 1
ATOM 671 C CA . PRO A 1 83 ? 16.893 -15.895 -18.232 1.00 83.12 83 PRO A CA 1
ATOM 672 C C . PRO A 1 83 ? 15.738 -16.464 -17.390 1.00 83.12 83 PRO A C 1
ATOM 674 O O . PRO A 1 83 ? 14.963 -15.692 -16.818 1.00 83.12 83 PRO A O 1
ATOM 677 N N . GLU A 1 84 ? 15.583 -17.788 -17.318 1.00 81.06 84 GLU A N 1
ATOM 678 C CA . GLU A 1 84 ? 14.459 -18.422 -16.628 1.00 81.06 84 GLU A CA 1
ATOM 679 C C . GLU A 1 84 ? 14.474 -18.146 -15.119 1.00 81.06 84 GLU A C 1
ATOM 681 O O . GLU A 1 84 ? 15.485 -18.264 -14.433 1.00 81.06 84 GLU A O 1
ATOM 686 N N . GLY A 1 85 ? 13.320 -17.745 -14.582 1.00 76.62 85 GLY A N 1
ATOM 687 C CA . GLY A 1 85 ? 13.166 -17.452 -13.156 1.00 76.62 85 GLY A CA 1
ATOM 688 C C . GLY A 1 85 ? 13.727 -16.100 -12.696 1.00 76.62 85 GLY A C 1
ATOM 689 O O . GLY A 1 85 ? 13.451 -15.706 -11.558 1.00 76.62 85 GLY A O 1
ATOM 690 N N . PHE A 1 86 ? 14.428 -15.352 -13.555 1.00 82.06 86 PHE A N 1
ATOM 691 C CA . PHE A 1 86 ? 14.897 -14.005 -13.236 1.00 82.06 86 PHE A CA 1
ATOM 692 C C . PHE A 1 86 ? 13.890 -12.919 -13.620 1.00 82.06 86 PHE A C 1
ATOM 694 O O . PHE A 1 86 ? 13.239 -12.933 -14.662 1.00 82.06 86 PHE A O 1
ATOM 701 N N . THR A 1 87 ? 13.792 -11.909 -12.761 1.00 85.31 87 THR A N 1
ATOM 702 C CA . THR A 1 87 ? 13.096 -10.658 -13.074 1.00 85.31 87 THR A CA 1
ATOM 703 C C . THR A 1 87 ? 13.950 -9.782 -13.990 1.00 85.31 87 THR A C 1
ATOM 705 O O . THR A 1 87 ? 15.178 -9.866 -13.976 1.00 85.31 87 THR A O 1
ATOM 708 N N . TRP A 1 88 ? 13.328 -8.851 -14.722 1.00 87.69 88 TRP A N 1
ATOM 709 C CA . TRP A 1 88 ? 14.064 -7.936 -15.605 1.00 87.69 88 TRP A CA 1
ATOM 710 C C . TRP A 1 88 ? 15.174 -7.153 -14.872 1.00 87.69 88 TRP A C 1
ATOM 712 O O . TRP A 1 88 ? 16.234 -6.918 -15.444 1.00 87.69 88 TRP A O 1
ATOM 722 N N . HIS A 1 89 ? 14.976 -6.803 -13.593 1.00 89.44 89 HIS A N 1
ATOM 723 C CA . HIS A 1 89 ? 15.989 -6.136 -12.765 1.00 89.44 89 HIS A CA 1
ATOM 724 C C . HIS A 1 89 ? 17.222 -7.015 -12.525 1.00 89.44 89 HIS A C 1
ATOM 726 O O . HIS A 1 89 ? 18.345 -6.517 -12.525 1.00 89.44 89 HIS A O 1
ATOM 732 N N . GLN A 1 90 ? 17.019 -8.318 -12.316 1.00 87.81 90 GLN A N 1
ATOM 733 C CA . GLN A 1 90 ? 18.104 -9.274 -12.089 1.00 87.81 90 GLN A CA 1
ATOM 734 C C . GLN A 1 90 ? 18.889 -9.520 -13.376 1.00 87.81 90 GLN A C 1
ATOM 736 O O . GLN A 1 90 ? 20.115 -9.516 -13.343 1.00 87.81 90 GLN A O 1
ATOM 741 N N . ILE A 1 91 ? 18.198 -9.618 -14.513 1.00 90.38 91 ILE A N 1
ATOM 742 C CA . ILE A 1 91 ? 18.835 -9.723 -15.831 1.00 90.38 91 ILE A CA 1
ATOM 743 C C . ILE A 1 91 ? 19.684 -8.472 -16.116 1.00 90.38 91 ILE A C 1
ATOM 745 O O . ILE A 1 91 ? 20.837 -8.584 -16.524 1.00 90.38 91 ILE A O 1
ATOM 749 N N . VAL A 1 92 ? 19.159 -7.271 -15.842 1.00 92.12 92 VAL A N 1
ATOM 750 C CA . VAL A 1 92 ? 19.915 -6.008 -15.966 1.00 92.12 92 VAL A CA 1
ATOM 751 C C . VAL A 1 92 ? 21.131 -5.982 -15.031 1.00 92.12 92 VAL A C 1
ATOM 753 O O . VAL A 1 92 ? 22.204 -5.558 -15.456 1.00 92.12 92 VAL A O 1
ATOM 756 N N . ALA A 1 93 ? 21.002 -6.449 -13.785 1.00 90.50 93 ALA A N 1
ATOM 757 C CA . ALA A 1 93 ? 22.121 -6.519 -12.841 1.00 90.50 93 ALA A CA 1
ATOM 758 C C . ALA A 1 93 ? 23.230 -7.462 -13.335 1.00 90.50 93 ALA A C 1
ATOM 760 O O . ALA A 1 93 ? 24.396 -7.067 -13.352 1.00 90.50 93 ALA A O 1
ATOM 761 N N . LEU A 1 94 ? 22.858 -8.648 -13.825 1.00 91.06 94 LEU A N 1
ATOM 762 C CA . LEU A 1 94 ? 23.784 -9.616 -14.417 1.00 91.06 94 LEU A CA 1
ATOM 763 C C . LEU A 1 94 ? 24.502 -9.038 -15.647 1.00 91.06 94 LEU A C 1
ATOM 765 O O . LEU A 1 94 ? 25.723 -9.141 -15.765 1.00 91.06 94 LEU A O 1
ATOM 769 N N . LEU A 1 95 ? 23.777 -8.341 -16.529 1.00 91.62 95 LEU A N 1
ATOM 770 C CA . LEU A 1 95 ? 24.365 -7.647 -17.682 1.00 91.62 95 LEU A CA 1
ATOM 771 C C . LEU A 1 95 ? 25.325 -6.516 -17.273 1.00 91.62 95 LEU A C 1
ATOM 773 O O . LEU A 1 95 ? 26.305 -6.246 -17.973 1.00 91.62 95 LEU A O 1
ATOM 777 N N . ASP A 1 96 ? 25.083 -5.868 -16.135 1.00 91.81 96 ASP A N 1
ATOM 778 C CA . ASP A 1 96 ? 25.969 -4.856 -15.548 1.00 91.81 96 ASP A CA 1
ATOM 779 C C . ASP A 1 96 ? 27.183 -5.465 -14.817 1.00 91.81 96 ASP A C 1
ATOM 781 O O . ASP A 1 96 ? 28.062 -4.721 -14.386 1.00 91.81 96 ASP A O 1
ATOM 785 N N . GLY A 1 97 ? 27.259 -6.797 -14.702 1.00 86.56 97 GLY A N 1
ATOM 786 C CA . GLY A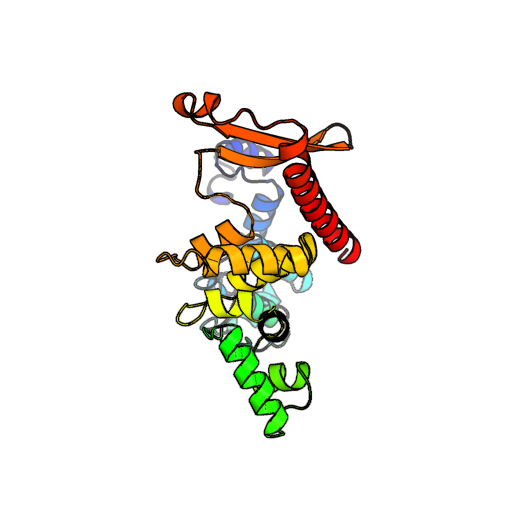 1 97 ? 28.316 -7.510 -13.977 1.00 86.56 97 GLY A CA 1
ATOM 787 C C . GLY A 1 97 ? 28.154 -7.470 -12.455 1.00 86.56 97 GLY A C 1
ATOM 788 O O . GLY A 1 97 ? 29.135 -7.622 -11.734 1.00 86.56 97 GLY A O 1
ATOM 789 N N . ARG A 1 98 ? 26.937 -7.219 -11.962 1.00 86.38 98 ARG A N 1
ATOM 790 C CA . ARG A 1 98 ? 26.596 -7.245 -10.536 1.00 86.38 98 ARG A CA 1
ATOM 791 C C . ARG A 1 98 ? 25.906 -8.556 -10.187 1.00 86.38 98 ARG A C 1
ATOM 793 O O . ARG A 1 98 ? 25.109 -9.065 -10.974 1.00 86.38 98 ARG A O 1
ATOM 800 N N . GLU A 1 99 ? 26.153 -9.058 -8.979 1.00 78.62 99 GLU A N 1
ATOM 801 C CA . GLU A 1 99 ? 25.384 -10.186 -8.460 1.00 78.62 99 GLU A CA 1
ATOM 802 C C . GLU A 1 99 ? 23.899 -9.803 -8.346 1.00 78.62 99 GLU A C 1
ATOM 804 O O . GLU A 1 99 ? 23.566 -8.740 -7.799 1.00 78.62 99 GLU A O 1
ATOM 809 N N . PRO A 1 100 ? 22.982 -10.629 -8.881 1.00 72.31 100 PRO A N 1
ATOM 810 C CA . PRO A 1 100 ? 21.563 -10.364 -8.782 1.00 72.31 100 PRO A CA 1
ATOM 811 C C . PRO A 1 100 ? 21.171 -10.495 -7.315 1.00 72.31 100 PRO A C 1
ATOM 813 O O . PRO A 1 100 ? 21.317 -11.556 -6.709 1.00 72.31 100 PRO A O 1
ATOM 816 N N . ALA A 1 101 ? 20.644 -9.415 -6.734 1.00 67.19 101 ALA A N 1
ATOM 817 C CA . ALA A 1 101 ? 20.082 -9.484 -5.395 1.00 67.19 101 ALA A CA 1
ATOM 818 C C . ALA A 1 101 ? 19.062 -10.632 -5.354 1.00 67.19 101 ALA A C 1
ATOM 820 O O . ALA A 1 101 ? 18.154 -10.692 -6.197 1.00 67.19 101 ALA A O 1
ATOM 821 N N . ALA A 1 102 ? 19.231 -11.549 -4.393 1.00 57.12 102 ALA A N 1
ATOM 822 C CA . ALA A 1 102 ? 18.319 -12.664 -4.206 1.00 57.12 102 ALA A CA 1
ATOM 823 C C . ALA A 1 102 ? 16.890 -12.120 -4.177 1.00 57.12 102 ALA A C 1
ATOM 825 O O . ALA A 1 102 ? 16.564 -11.207 -3.406 1.00 57.12 102 ALA A O 1
ATOM 826 N N . THR A 1 103 ? 16.036 -12.656 -5.048 1.00 52.38 103 THR A N 1
ATOM 827 C CA . THR A 1 103 ? 14.610 -12.362 -5.031 1.00 52.38 103 THR A CA 1
ATOM 828 C C . THR A 1 103 ? 14.114 -12.798 -3.665 1.00 52.38 103 THR A C 1
ATOM 830 O O . THR A 1 103 ? 13.884 -13.981 -3.431 1.00 52.38 103 THR A O 1
ATOM 833 N N . LYS A 1 104 ? 13.955 -11.848 -2.734 1.00 51.28 104 LYS A N 1
ATOM 834 C CA . LYS A 1 104 ? 13.161 -12.075 -1.532 1.00 51.28 104 LYS A CA 1
ATOM 835 C C . LYS A 1 104 ? 11.768 -12.399 -2.066 1.00 51.28 104 LYS A C 1
ATOM 837 O O . LYS A 1 104 ? 11.001 -11.481 -2.358 1.00 51.28 104 LYS A O 1
ATOM 842 N N . ARG A 1 105 ? 11.450 -13.684 -2.271 1.00 44.69 105 ARG A N 1
ATOM 843 C CA . ARG A 1 105 ? 10.076 -14.168 -2.421 1.00 44.69 105 ARG A CA 1
ATOM 844 C C . ARG A 1 105 ? 9.431 -13.897 -1.074 1.00 44.69 105 ARG A C 1
ATOM 846 O O . ARG A 1 105 ? 9.430 -14.721 -0.171 1.00 44.69 105 ARG A O 1
ATOM 853 N N . ARG A 1 106 ? 9.011 -12.646 -0.910 1.00 48.84 106 ARG A N 1
ATOM 854 C CA . ARG A 1 106 ? 8.353 -12.148 0.284 1.00 48.84 106 ARG A CA 1
ATOM 855 C C . ARG A 1 106 ? 7.036 -12.886 0.325 1.00 48.84 106 ARG A C 1
ATOM 857 O O . ARG A 1 106 ? 6.175 -12.637 -0.519 1.00 48.84 106 ARG A O 1
ATOM 864 N N . VAL A 1 107 ? 6.914 -13.815 1.263 1.00 46.75 107 VAL A N 1
ATOM 865 C CA . VAL A 1 107 ? 5.646 -14.464 1.559 1.00 46.75 107 VAL A CA 1
ATOM 866 C C . VAL A 1 107 ? 4.679 -13.329 1.871 1.00 46.75 107 VAL A C 1
ATOM 868 O O . VAL A 1 107 ? 4.814 -12.637 2.883 1.00 46.75 107 VAL A O 1
ATOM 871 N N . ARG A 1 108 ? 3.746 -13.055 0.953 1.00 51.97 108 ARG A N 1
ATOM 872 C CA . ARG A 1 108 ? 2.579 -12.243 1.277 1.00 51.97 108 ARG A CA 1
ATOM 873 C C . ARG A 1 108 ? 1.832 -13.076 2.298 1.00 51.97 108 ARG A C 1
ATOM 875 O O . ARG A 1 108 ? 1.120 -14.002 1.934 1.00 51.97 108 ARG A O 1
ATOM 882 N N . SER A 1 109 ? 2.096 -12.821 3.574 1.00 54.22 109 SER A N 1
ATOM 883 C CA . SER A 1 109 ? 1.340 -13.462 4.630 1.00 54.22 109 SER A CA 1
ATOM 884 C C . SER A 1 109 ? -0.117 -13.061 4.410 1.00 54.22 109 SER A C 1
ATOM 886 O O . SER A 1 109 ? -0.464 -11.889 4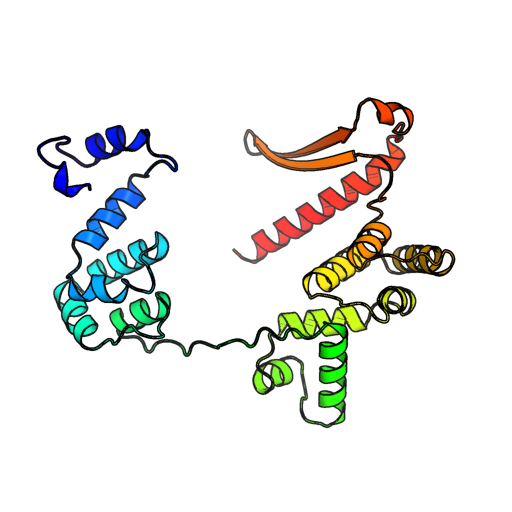.537 1.00 54.22 109 SER A O 1
ATOM 888 N N . HIS A 1 110 ? -0.947 -14.023 4.003 1.00 63.56 110 HIS A N 1
ATOM 889 C CA . HIS A 1 110 ? -2.399 -13.868 3.901 1.00 63.56 110 HIS A CA 1
ATOM 890 C C . HIS A 1 110 ? -3.057 -13.819 5.292 1.00 63.56 110 HIS A C 1
ATOM 892 O O . HIS A 1 110 ? -4.279 -13.861 5.404 1.00 63.56 110 HIS A O 1
ATOM 898 N N . MET A 1 111 ? -2.258 -13.751 6.363 1.00 74.44 111 MET A N 1
ATOM 899 C CA . MET A 1 111 ? -2.749 -13.653 7.727 1.00 74.44 111 MET A CA 1
ATOM 900 C C . MET A 1 111 ? -3.457 -12.316 7.949 1.00 74.44 111 MET A C 1
ATOM 902 O O . MET A 1 111 ? -2.967 -11.253 7.561 1.00 74.44 111 MET A O 1
ATOM 906 N N . SER A 1 112 ? -4.599 -12.389 8.634 1.00 84.31 112 SER A N 1
ATOM 907 C CA . SER A 1 112 ? -5.260 -11.219 9.212 1.00 84.31 112 SER A CA 1
ATOM 908 C C . SER A 1 112 ? -4.266 -10.446 10.096 1.00 84.31 112 SER A C 1
ATOM 910 O O . SER A 1 112 ? -3.505 -11.086 10.831 1.00 84.31 112 SER A O 1
ATOM 912 N N . PRO A 1 113 ? -4.275 -9.098 10.086 1.00 87.50 113 PRO A N 1
ATOM 913 C CA . PRO A 1 113 ? -3.438 -8.284 10.963 1.00 87.50 113 PRO A CA 1
ATOM 914 C C . PRO A 1 113 ? -3.543 -8.687 12.441 1.00 87.50 113 PRO A C 1
ATOM 916 O O . PRO A 1 113 ? -2.529 -8.734 13.127 1.00 87.50 113 PRO A O 1
ATOM 919 N N . LEU A 1 114 ? -4.732 -9.069 12.921 1.00 89.44 114 LEU A N 1
ATOM 920 C CA . LEU A 1 114 ? -4.919 -9.500 14.313 1.00 89.44 114 LEU A CA 1
ATOM 921 C C . LEU A 1 114 ? -4.193 -10.815 14.623 1.00 89.44 114 LEU A C 1
ATOM 923 O O . LEU A 1 114 ? -3.549 -10.938 15.661 1.00 89.44 114 LEU A O 1
ATOM 927 N N . LEU A 1 115 ? -4.235 -11.779 13.698 1.00 88.00 115 LEU A N 1
ATOM 928 C CA . LEU A 1 115 ? -3.509 -13.042 13.846 1.00 88.00 115 LEU A CA 1
ATOM 929 C C . LEU A 1 115 ? -1.994 -12.821 13.757 1.00 88.00 115 LEU A C 1
ATOM 931 O O . LEU A 1 115 ? -1.234 -13.423 14.515 1.00 88.00 115 LEU A O 1
ATOM 935 N N . LEU A 1 116 ? -1.555 -11.932 12.862 1.00 89.38 116 LEU A N 1
ATOM 936 C CA . LEU A 1 116 ? -0.148 -11.570 12.726 1.00 89.38 116 LEU A CA 1
ATOM 937 C C . LEU A 1 116 ? 0.386 -10.935 14.021 1.00 89.38 116 LEU A C 1
ATOM 939 O O . LEU A 1 116 ? 1.459 -11.311 14.489 1.00 89.38 116 LEU A O 1
ATOM 943 N N . ALA A 1 117 ? -0.385 -10.035 14.635 1.00 91.44 117 ALA A N 1
ATOM 944 C CA . ALA A 1 117 ? -0.046 -9.422 15.916 1.00 91.44 117 ALA A CA 1
ATOM 945 C C . ALA A 1 117 ? -0.047 -10.430 17.072 1.00 91.44 117 ALA A C 1
ATOM 947 O O . ALA A 1 117 ? 0.875 -10.428 17.884 1.00 91.44 117 ALA A O 1
ATOM 948 N N . ALA A 1 118 ? -1.041 -11.321 17.135 1.00 90.69 118 ALA A N 1
ATOM 949 C CA . ALA A 1 118 ? -1.095 -12.371 18.150 1.00 90.69 118 ALA A CA 1
ATOM 950 C C . ALA A 1 118 ? 0.108 -13.319 18.043 1.00 90.69 118 ALA A C 1
ATOM 952 O O . ALA A 1 118 ? 0.733 -13.647 19.050 1.00 90.69 118 ALA A O 1
ATOM 953 N N . THR A 1 119 ? 0.480 -13.695 16.816 1.00 90.69 119 THR A N 1
ATOM 954 C CA . THR A 1 119 ? 1.662 -14.528 16.571 1.00 90.69 119 THR A CA 1
ATOM 955 C C . THR A 1 119 ? 2.926 -13.787 16.990 1.00 90.69 119 THR A C 1
ATOM 957 O O . THR A 1 119 ? 3.732 -14.363 17.712 1.00 90.69 119 THR A O 1
ATOM 960 N N . TYR A 1 120 ? 3.061 -12.504 16.624 1.00 92.75 120 TYR A N 1
ATOM 961 C CA . TYR A 1 120 ? 4.151 -11.635 17.083 1.00 92.75 120 TYR A CA 1
ATOM 962 C C . TYR A 1 120 ? 4.287 -11.614 18.612 1.00 92.75 120 TYR A C 1
ATOM 964 O O . TYR A 1 120 ? 5.363 -11.907 19.128 1.00 92.75 120 TYR A O 1
ATOM 972 N N . ARG A 1 121 ? 3.196 -11.341 19.338 1.00 92.38 121 ARG A N 1
ATOM 973 C CA . ARG A 1 121 ? 3.190 -11.324 20.811 1.00 92.38 121 ARG A CA 1
ATOM 974 C C . ARG A 1 121 ? 3.578 -12.679 21.399 1.00 92.38 121 ARG A C 1
ATOM 976 O O . ARG A 1 121 ? 4.375 -12.720 22.327 1.00 92.38 121 ARG A O 1
ATOM 983 N N . LYS A 1 122 ? 3.068 -13.780 20.839 1.00 91.44 122 LYS A N 1
ATOM 984 C CA . LYS A 1 122 ? 3.449 -15.130 21.268 1.00 91.44 122 LYS A CA 1
ATOM 985 C C . LYS A 1 122 ? 4.948 -15.379 21.073 1.00 91.44 122 LYS A C 1
ATOM 987 O O . LYS A 1 122 ? 5.604 -15.827 21.999 1.00 91.44 122 LYS A O 1
ATOM 992 N N . GLY A 1 123 ? 5.507 -15.016 19.919 1.00 90.31 123 GLY A N 1
ATOM 993 C CA . GLY A 1 123 ? 6.941 -15.175 19.664 1.00 90.31 123 GLY A CA 1
ATOM 994 C C . GLY A 1 123 ? 7.837 -14.288 20.539 1.00 90.31 123 GLY A C 1
ATOM 995 O O . GLY A 1 123 ? 8.977 -14.667 20.792 1.00 90.31 123 GLY A O 1
ATOM 996 N N . LEU A 1 124 ? 7.337 -13.148 21.039 1.00 92.25 124 LEU A N 1
ATOM 997 C CA . LEU A 1 124 ? 8.024 -12.374 22.083 1.00 92.25 124 LEU A CA 1
ATOM 998 C C . LEU A 1 124 ? 8.040 -13.126 23.422 1.00 92.25 124 LEU A C 1
ATOM 1000 O O . LEU A 1 124 ? 9.085 -13.216 24.057 1.00 92.25 124 LEU A O 1
ATOM 1004 N N . VAL A 1 125 ? 6.895 -13.681 23.839 1.00 92.56 125 VAL A N 1
ATOM 1005 C CA . VAL A 1 125 ? 6.770 -14.451 25.092 1.00 92.56 125 VAL A CA 1
ATOM 1006 C C . VAL A 1 125 ? 7.619 -15.723 25.050 1.00 92.56 125 VAL A C 1
ATOM 1008 O O . VAL A 1 125 ? 8.312 -16.032 26.013 1.00 92.56 125 VAL A O 1
ATOM 1011 N N . ASP A 1 126 ? 7.625 -16.414 23.911 1.00 91.62 126 ASP A N 1
ATOM 1012 C CA . ASP A 1 126 ? 8.383 -17.649 23.691 1.00 91.62 126 ASP A CA 1
ATOM 1013 C C . ASP A 1 126 ? 9.893 -17.390 23.467 1.00 91.62 126 ASP A C 1
ATOM 1015 O O . ASP A 1 126 ? 10.649 -18.321 23.192 1.00 91.62 126 ASP A O 1
ATOM 1019 N N . GLY A 1 127 ? 10.352 -16.131 23.525 1.00 91.31 127 GLY A N 1
ATOM 1020 C CA . GLY A 1 127 ? 11.759 -15.754 23.331 1.00 91.31 127 GLY A CA 1
ATOM 1021 C C . GLY A 1 127 ? 12.289 -15.968 21.906 1.00 91.31 127 GLY A C 1
ATOM 1022 O O . GLY A 1 127 ? 13.495 -15.916 21.668 1.00 91.31 127 GLY A O 1
ATOM 1023 N N . GLN A 1 128 ? 11.408 -16.208 20.931 1.00 88.56 128 GLN A N 1
ATOM 1024 C CA . GLN A 1 128 ? 11.782 -16.393 19.525 1.00 88.56 128 GLN A CA 1
ATOM 1025 C C . GLN A 1 128 ? 12.260 -15.076 18.895 1.00 88.56 128 GLN A C 1
ATOM 1027 O O . GLN A 1 128 ? 13.164 -15.065 18.040 1.00 88.56 128 GLN A O 1
ATOM 1032 N N . TRP A 1 129 ? 11.661 -13.967 19.337 1.00 92.12 129 TRP A N 1
ATOM 1033 C CA . TRP A 1 129 ? 11.919 -12.609 18.868 1.00 92.12 129 TRP A CA 1
ATOM 1034 C C . TRP A 1 129 ? 12.133 -11.659 20.045 1.00 92.12 129 TRP A C 1
ATOM 1036 O O . TRP A 1 129 ? 11.493 -11.787 21.080 1.00 92.12 129 TRP A O 1
ATOM 1046 N N . ASP A 1 130 ? 13.000 -10.671 19.852 1.00 90.00 130 ASP A N 1
ATOM 1047 C CA . ASP A 1 130 ? 13.284 -9.594 20.814 1.00 90.00 130 ASP A CA 1
ATOM 1048 C C . ASP A 1 130 ? 12.723 -8.235 20.356 1.00 90.00 130 ASP A C 1
ATOM 1050 O O . ASP A 1 130 ? 12.619 -7.282 21.122 1.00 90.00 130 ASP A O 1
ATOM 1054 N N . SER A 1 131 ? 12.374 -8.126 19.074 1.00 90.44 131 SER A N 1
ATOM 1055 C CA . SER A 1 131 ? 12.038 -6.873 18.413 1.00 90.44 131 SER A CA 1
ATOM 1056 C C . SER A 1 131 ? 11.246 -7.131 17.134 1.00 90.44 131 SER A C 1
ATOM 1058 O O . SER A 1 131 ? 11.296 -8.212 16.542 1.00 90.44 131 SER A O 1
ATOM 1060 N N . LEU A 1 132 ? 10.538 -6.106 16.652 1.00 89.62 132 LEU A N 1
ATOM 1061 C CA . LEU A 1 132 ? 9.850 -6.154 15.355 1.00 89.62 132 LEU A CA 1
ATOM 1062 C C . LEU A 1 132 ? 10.814 -6.425 14.190 1.00 89.62 132 LEU A C 1
ATOM 1064 O O . LEU A 1 132 ? 10.420 -7.026 13.193 1.00 89.62 132 LEU A O 1
ATOM 1068 N N . THR A 1 133 ? 12.063 -5.960 14.295 1.00 87.69 133 THR A N 1
ATOM 1069 C CA . THR A 1 133 ? 13.090 -6.169 13.265 1.00 87.69 133 THR A CA 1
ATOM 1070 C C . THR A 1 133 ? 13.516 -7.636 13.225 1.00 87.69 133 THR A C 1
ATOM 1072 O O . THR A 1 133 ? 13.433 -8.252 12.167 1.00 87.69 133 THR A O 1
ATOM 1075 N N . SER A 1 134 ? 13.854 -8.214 14.382 1.00 88.62 134 SER A N 1
ATOM 1076 C CA . SER A 1 134 ? 14.206 -9.634 14.517 1.00 88.62 134 SER A CA 1
ATOM 1077 C C . SER A 1 134 ? 13.061 -10.548 14.081 1.00 88.62 134 SER A C 1
ATOM 1079 O O . SER A 1 134 ? 13.271 -11.499 13.327 1.00 88.62 134 SER A O 1
ATOM 1081 N N . ALA A 1 135 ? 11.821 -10.205 14.450 1.00 87.81 135 ALA A N 1
ATOM 1082 C CA . ALA A 1 135 ? 10.640 -10.916 13.977 1.00 87.81 135 ALA A CA 1
ATOM 1083 C C . ALA A 1 135 ? 10.516 -10.865 12.451 1.00 87.81 135 ALA A C 1
ATOM 1085 O O . ALA A 1 135 ? 10.346 -11.908 11.826 1.00 87.81 135 ALA A O 1
ATOM 1086 N N . ALA A 1 136 ? 10.637 -9.688 11.830 1.00 86.88 136 ALA A N 1
ATOM 1087 C CA . ALA A 1 136 ? 10.548 -9.534 10.376 1.00 86.88 136 ALA A CA 1
ATOM 1088 C C . ALA A 1 136 ? 11.637 -10.320 9.622 1.00 86.88 136 ALA A C 1
ATOM 1090 O O . ALA A 1 136 ? 11.359 -10.926 8.588 1.00 86.88 136 ALA A O 1
ATOM 1091 N N . GLU A 1 137 ? 12.865 -10.334 10.141 1.00 85.31 137 GLU A N 1
ATOM 1092 C CA . GLU A 1 137 ? 13.993 -11.046 9.534 1.00 85.31 137 GLU A CA 1
ATOM 1093 C C . GLU A 1 137 ? 13.836 -12.563 9.634 1.00 85.31 137 GLU A C 1
ATOM 1095 O O . GLU A 1 137 ? 13.953 -13.252 8.621 1.00 85.31 137 GLU A O 1
ATOM 1100 N N . LYS A 1 138 ? 13.504 -13.080 10.824 1.00 83.69 138 LYS A N 1
ATOM 1101 C CA . LYS A 1 138 ? 13.382 -14.526 11.063 1.00 83.69 138 LYS A CA 1
ATOM 1102 C C . LYS A 1 138 ? 12.117 -15.137 10.455 1.00 83.69 138 LYS A C 1
ATOM 1104 O O . LYS A 1 138 ? 12.142 -16.286 10.032 1.00 83.69 138 LYS A O 1
ATOM 1109 N N . SER A 1 139 ? 11.012 -14.391 10.405 1.00 81.31 139 SER A N 1
ATOM 1110 C CA . SER A 1 139 ? 9.734 -14.871 9.843 1.00 81.31 139 SER A CA 1
ATOM 1111 C C . SER A 1 139 ? 9.576 -14.607 8.341 1.00 81.31 139 SER A C 1
ATOM 1113 O O . SER A 1 139 ? 8.673 -15.150 7.705 1.00 81.31 139 SER A O 1
ATOM 1115 N N . GLY A 1 140 ? 10.403 -13.725 7.768 1.00 81.19 140 GLY A N 1
ATOM 1116 C CA . GLY A 1 140 ? 10.237 -13.229 6.400 1.00 81.19 140 GLY A CA 1
ATOM 1117 C C . GLY A 1 140 ? 9.051 -12.271 6.212 1.00 81.19 140 GLY A C 1
ATOM 1118 O O . GLY A 1 140 ? 8.757 -11.878 5.076 1.00 81.19 140 GLY A O 1
ATOM 1119 N N . TRP A 1 141 ? 8.358 -11.875 7.286 1.00 85.69 141 TRP A N 1
ATOM 1120 C CA . TRP A 1 141 ? 7.272 -10.899 7.225 1.00 85.69 141 TRP A CA 1
ATOM 1121 C C . TRP A 1 141 ? 7.790 -9.485 6.974 1.00 85.69 141 TRP A C 1
ATOM 1123 O O . TRP A 1 141 ? 8.877 -9.087 7.386 1.00 85.69 141 TRP A O 1
ATOM 1133 N N . HIS A 1 142 ? 6.975 -8.662 6.314 1.00 84.44 142 HIS A N 1
ATOM 1134 C CA . HIS A 1 142 ? 7.349 -7.271 6.101 1.00 84.44 142 HIS A CA 1
ATOM 1135 C C . HIS A 1 142 ? 7.257 -6.485 7.415 1.00 84.44 142 HIS A C 1
ATOM 1137 O O . HIS A 1 142 ? 6.187 -6.440 8.022 1.00 84.44 142 HIS A O 1
ATOM 1143 N N . LYS A 1 143 ? 8.325 -5.772 7.802 1.00 85.75 143 LYS A N 1
ATOM 1144 C CA . LYS A 1 143 ? 8.339 -4.945 9.023 1.00 85.75 143 LYS A CA 1
ATOM 1145 C C . LYS A 1 143 ? 7.148 -3.985 9.096 1.00 85.75 143 LYS A C 1
ATOM 1147 O O . LYS A 1 143 ? 6.505 -3.893 10.131 1.00 85.75 143 LYS A O 1
ATOM 1152 N N . SER A 1 144 ? 6.780 -3.327 7.990 1.00 85.69 144 SER A N 1
ATOM 1153 C CA . SER A 1 144 ? 5.597 -2.444 7.988 1.00 85.69 144 SER A CA 1
ATOM 1154 C C . SER A 1 144 ? 4.259 -3.177 8.129 1.00 85.69 144 SER A C 1
ATOM 1156 O O . SER A 1 144 ? 3.308 -2.581 8.618 1.00 85.69 144 SER A O 1
ATOM 1158 N N . ALA A 1 145 ? 4.169 -4.449 7.725 1.00 85.94 145 ALA A N 1
ATOM 1159 C CA . ALA A 1 145 ? 2.973 -5.257 7.961 1.00 85.94 145 ALA A CA 1
ATOM 1160 C C . ALA A 1 145 ? 2.865 -5.647 9.441 1.00 85.94 145 ALA A C 1
ATOM 1162 O O . ALA A 1 145 ? 1.786 -5.550 10.006 1.00 85.94 145 ALA A O 1
ATOM 1163 N N . LEU A 1 146 ? 3.989 -6.007 10.070 1.00 89.81 146 LEU A N 1
ATOM 1164 C CA . LEU A 1 146 ? 4.077 -6.255 11.511 1.00 89.81 146 LEU A CA 1
ATOM 1165 C C . LEU A 1 146 ? 3.725 -5.008 12.331 1.00 89.81 146 LEU A C 1
ATOM 1167 O O . LEU A 1 146 ? 2.878 -5.083 13.210 1.00 89.81 146 LEU A O 1
ATOM 1171 N N . VAL A 1 147 ? 4.309 -3.851 12.002 1.00 90.94 147 VAL A N 1
ATOM 1172 C CA . VAL A 1 147 ? 3.986 -2.568 12.656 1.00 90.94 147 VAL A CA 1
ATOM 1173 C C . VAL A 1 147 ? 2.496 -2.252 12.529 1.00 90.94 147 VAL A C 1
ATOM 1175 O O . VAL A 1 147 ? 1.856 -1.898 13.512 1.00 90.94 147 VAL A O 1
ATOM 1178 N N . ASN A 1 148 ? 1.928 -2.408 11.329 1.00 90.81 148 ASN A N 1
ATOM 1179 C CA . ASN A 1 148 ? 0.500 -2.192 11.112 1.00 90.81 148 ASN A CA 1
ATOM 1180 C C . ASN A 1 148 ? -0.359 -3.169 11.925 1.00 90.81 148 ASN A C 1
ATOM 1182 O O . ASN A 1 148 ? -1.317 -2.741 12.553 1.00 90.81 148 ASN A O 1
ATOM 1186 N N . ALA A 1 149 ? -0.008 -4.453 11.939 1.00 91.88 149 ALA A N 1
ATOM 1187 C CA . ALA A 1 149 ? -0.710 -5.475 12.704 1.00 91.88 149 ALA A CA 1
ATOM 1188 C C . ALA A 1 149 ? -0.713 -5.179 14.206 1.00 91.88 149 ALA A C 1
ATOM 1190 O O . ALA A 1 149 ? -1.772 -5.232 14.828 1.00 91.88 149 ALA A O 1
ATOM 1191 N N . VAL A 1 150 ? 0.444 -4.820 14.768 1.00 93.38 150 VAL A N 1
ATOM 1192 C CA . VAL A 1 150 ? 0.561 -4.445 16.182 1.00 93.38 150 VAL A CA 1
ATOM 1193 C C . VAL A 1 150 ? -0.305 -3.226 16.485 1.00 93.38 150 VAL A C 1
ATOM 1195 O O . VAL A 1 150 ? -1.163 -3.318 17.354 1.00 93.38 150 VAL A O 1
ATOM 1198 N N . ALA A 1 151 ? -0.201 -2.155 15.697 1.00 93.19 151 ALA A N 1
ATOM 1199 C CA . ALA A 1 151 ? -1.023 -0.963 15.902 1.00 93.19 151 ALA A CA 1
ATOM 1200 C C . ALA A 1 151 ? -2.533 -1.256 15.795 1.00 93.19 151 ALA A C 1
ATOM 1202 O O . ALA A 1 151 ? -3.325 -0.762 16.588 1.00 93.19 151 ALA A O 1
ATOM 1203 N N . VAL A 1 152 ? -2.960 -2.096 14.843 1.00 93.25 152 VAL A N 1
ATOM 1204 C CA . VAL A 1 152 ? -4.370 -2.515 14.735 1.00 93.25 152 VAL A CA 1
ATOM 1205 C C . VAL A 1 152 ? -4.809 -3.297 15.973 1.00 93.25 152 VAL A C 1
ATOM 1207 O O . VAL A 1 152 ? -5.930 -3.126 16.433 1.00 93.25 152 VAL A O 1
ATOM 1210 N N . SER A 1 153 ? -3.939 -4.143 16.523 1.00 93.56 153 SER A N 1
ATOM 1211 C CA . SER A 1 153 ? -4.230 -4.942 17.719 1.00 93.56 153 SER A CA 1
ATOM 1212 C C . SER A 1 153 ? -4.272 -4.144 19.029 1.00 93.56 153 SER A C 1
ATOM 1214 O O . SER A 1 153 ? -4.607 -4.714 20.066 1.00 93.56 153 SER A O 1
ATOM 1216 N N . GLU A 1 154 ? -3.892 -2.867 18.979 1.00 94.12 154 GLU A N 1
ATOM 1217 C CA . GLU A 1 154 ? -3.942 -1.900 20.083 1.00 94.12 154 GLU A CA 1
ATOM 1218 C C . GLU A 1 154 ? -5.158 -0.968 19.980 1.00 94.12 154 GLU A C 1
ATOM 1220 O O . GLU A 1 154 ? -5.360 -0.131 20.854 1.00 94.12 154 GLU A O 1
ATOM 1225 N N . LEU A 1 155 ? -5.984 -1.105 18.933 1.00 93.81 155 LEU A N 1
ATOM 1226 C CA . LEU A 1 155 ? -7.242 -0.369 18.843 1.00 93.81 155 LEU A CA 1
ATOM 1227 C C . LEU A 1 155 ? -8.167 -0.716 20.023 1.00 93.81 155 LEU A C 1
ATOM 1229 O O . LEU A 1 155 ? -8.122 -1.848 20.518 1.00 93.81 155 LEU A O 1
ATOM 1233 N N . PRO A 1 156 ? -9.053 0.215 20.428 1.00 94.56 156 PRO A N 1
ATOM 1234 C CA . PRO A 1 156 ? -9.998 -0.020 21.512 1.00 94.56 156 PRO A CA 1
ATOM 1235 C C . PRO A 1 156 ? -10.802 -1.308 21.328 1.00 94.56 156 PRO A C 1
ATOM 1237 O O . PRO A 1 156 ? -11.180 -1.679 20.210 1.00 94.56 156 PRO A O 1
ATOM 1240 N N . SER A 1 157 ? -11.088 -1.983 22.441 1.00 93.31 157 SER A N 1
ATOM 1241 C CA . SER A 1 157 ? -11.732 -3.300 22.440 1.00 93.31 157 SER A CA 1
ATOM 1242 C C . SER A 1 157 ? -13.074 -3.299 21.704 1.00 93.31 157 SER A C 1
ATOM 1244 O O . SER A 1 157 ? -13.389 -4.239 20.980 1.00 93.31 157 SER A O 1
ATOM 1246 N N . GLU A 1 158 ? -13.829 -2.208 21.810 1.00 94.31 158 GLU A N 1
ATOM 1247 C CA . GLU A 1 158 ? -15.111 -1.990 21.156 1.00 94.31 158 GLU A CA 1
ATOM 1248 C C . GLU A 1 158 ? -14.987 -2.057 19.637 1.00 94.31 158 GLU A C 1
ATOM 1250 O O . GLU A 1 158 ? -15.845 -2.643 18.986 1.00 94.31 158 GLU A O 1
ATOM 1255 N N . ILE A 1 159 ? -13.893 -1.533 19.077 1.00 93.62 159 ILE A N 1
ATOM 1256 C CA . ILE A 1 159 ? -13.606 -1.590 17.641 1.00 93.62 159 ILE A CA 1
ATOM 1257 C C . ILE A 1 159 ? -13.253 -3.012 17.235 1.00 93.62 159 ILE A C 1
ATOM 1259 O O . ILE A 1 159 ? -13.782 -3.518 16.247 1.00 93.62 159 ILE A O 1
ATOM 1263 N N . LEU A 1 160 ? -12.375 -3.668 17.997 1.00 93.19 160 LEU A N 1
ATOM 1264 C CA . LEU A 1 160 ? -11.950 -5.039 17.713 1.00 93.19 160 LEU A CA 1
ATOM 1265 C C . LEU A 1 160 ? -13.136 -6.011 17.728 1.00 93.19 160 LEU A C 1
ATOM 1267 O O . LEU A 1 160 ? -13.237 -6.856 16.836 1.00 93.19 160 LEU A O 1
ATOM 1271 N N . ARG A 1 161 ? -14.079 -5.817 18.659 1.00 92.19 161 ARG A N 1
ATOM 1272 C CA . ARG A 1 161 ? -15.325 -6.592 18.761 1.00 92.19 161 ARG A CA 1
ATOM 1273 C C . ARG A 1 161 ? -16.180 -6.527 17.496 1.00 92.19 161 ARG A C 1
ATOM 1275 O O . ARG A 1 161 ? -16.804 -7.520 17.137 1.00 92.19 161 ARG A O 1
ATOM 1282 N N . LEU A 1 162 ? -16.175 -5.410 16.762 1.00 90.75 162 LEU A N 1
ATOM 1283 C CA . LEU A 1 162 ? -16.931 -5.285 15.504 1.00 90.75 162 LEU A CA 1
ATOM 1284 C C . LEU A 1 162 ? -16.463 -6.268 14.425 1.00 90.75 162 LEU A C 1
ATOM 1286 O O . LEU A 1 162 ? -17.235 -6.655 13.543 1.00 90.75 162 LEU A O 1
ATOM 1290 N N . PHE A 1 163 ? -15.192 -6.663 14.486 1.00 90.06 163 PHE A N 1
ATOM 1291 C CA . PHE A 1 163 ? -14.553 -7.532 13.505 1.00 90.06 163 PHE A CA 1
ATOM 1292 C C . PHE A 1 163 ? -14.387 -8.974 13.997 1.00 90.06 163 PHE A C 1
ATOM 1294 O O . PHE A 1 163 ? -13.761 -9.780 13.305 1.00 90.06 163 PHE A O 1
ATOM 1301 N N . GLU A 1 164 ? -14.965 -9.335 15.145 1.00 86.31 164 GLU A N 1
ATOM 1302 C CA . GLU A 1 164 ? -14.977 -10.720 15.615 1.00 86.31 164 GLU A CA 1
ATOM 1303 C C . GLU A 1 164 ? -15.637 -11.641 14.579 1.00 86.31 164 GLU A C 1
ATOM 1305 O O . GLU A 1 164 ? -16.712 -11.368 14.041 1.00 86.31 164 GLU A O 1
ATOM 1310 N N . GLY A 1 165 ? -14.940 -12.728 14.235 1.00 80.12 165 GLY A N 1
ATOM 1311 C CA . GLY A 1 165 ? -15.373 -13.656 13.188 1.00 80.12 165 GLY A CA 1
ATOM 1312 C C . GLY A 1 165 ? -15.304 -13.101 11.757 1.00 80.12 165 GLY A C 1
ATOM 1313 O O . GLY A 1 165 ? -15.790 -13.757 10.837 1.00 80.12 165 GLY A O 1
ATOM 1314 N N . LYS A 1 166 ? -14.707 -11.919 11.533 1.00 83.44 166 LYS A N 1
ATOM 1315 C CA . LYS A 1 166 ? -14.547 -11.308 10.202 1.00 83.44 166 LYS A CA 1
ATOM 1316 C C . LYS A 1 166 ? -13.088 -11.272 9.763 1.00 83.44 166 LYS A C 1
ATOM 1318 O O . LYS A 1 166 ? -12.161 -11.131 10.557 1.00 83.44 166 LYS A O 1
ATOM 1323 N N . THR A 1 167 ? -12.874 -11.348 8.452 1.00 81.31 167 THR A N 1
ATOM 1324 C CA . THR A 1 167 ? -11.543 -11.190 7.865 1.00 81.31 167 THR A CA 1
ATOM 1325 C C . THR A 1 167 ? -11.189 -9.710 7.764 1.00 81.31 167 THR A C 1
ATOM 1327 O O . THR A 1 167 ? -11.752 -8.973 6.946 1.00 81.31 167 THR A O 1
ATOM 1330 N N . LEU A 1 168 ? -10.228 -9.278 8.577 1.00 84.31 168 LEU A N 1
ATOM 1331 C CA . LEU A 1 168 ? -9.604 -7.968 8.450 1.00 84.31 168 LEU A CA 1
ATOM 1332 C C . LEU A 1 168 ? -8.410 -8.082 7.495 1.00 84.31 168 LEU A C 1
ATOM 1334 O O . LEU A 1 168 ? -7.523 -8.907 7.698 1.00 84.31 168 LEU A O 1
ATOM 1338 N N . SER A 1 169 ? -8.386 -7.273 6.439 1.00 85.00 169 SER A N 1
ATOM 1339 C CA . SER A 1 169 ? -7.234 -7.185 5.544 1.00 85.00 169 SER A CA 1
ATOM 1340 C C . SER A 1 169 ? -6.253 -6.130 6.061 1.00 85.00 169 SER A C 1
ATOM 1342 O O . SER A 1 169 ? -6.583 -5.300 6.912 1.00 85.00 169 SER A O 1
ATOM 1344 N N . ARG A 1 170 ? -5.042 -6.105 5.502 1.00 81.62 170 ARG A N 1
ATOM 1345 C CA . ARG A 1 170 ? -4.082 -5.033 5.785 1.00 81.62 170 ARG A CA 1
ATOM 1346 C C . ARG A 1 170 ? -4.626 -3.649 5.409 1.00 81.62 170 ARG A C 1
ATOM 1348 O O . ARG A 1 170 ? -4.453 -2.707 6.173 1.00 81.62 170 ARG A O 1
ATOM 1355 N N . SER A 1 171 ? -5.288 -3.515 4.258 1.00 79.56 171 SER A N 1
ATOM 1356 C CA . SER A 1 171 ? -5.855 -2.228 3.828 1.00 79.56 171 SER A CA 1
ATOM 1357 C C . SER A 1 171 ? -6.977 -1.760 4.757 1.00 79.56 171 SER A C 1
ATOM 1359 O O . SER A 1 171 ? -7.081 -0.563 5.030 1.00 79.56 171 SER A O 1
ATOM 1361 N N . HIS A 1 172 ? -7.771 -2.689 5.298 1.00 84.44 172 HIS A N 1
ATOM 1362 C CA . HIS A 1 172 ? -8.764 -2.393 6.331 1.00 84.44 172 HIS A CA 1
ATOM 1363 C C . HIS A 1 172 ? -8.094 -1.873 7.604 1.00 84.44 172 HIS A C 1
ATOM 1365 O O . HIS A 1 172 ? -8.458 -0.805 8.087 1.00 84.44 172 HIS A O 1
ATOM 1371 N N . GLY A 1 173 ? -7.055 -2.559 8.091 1.00 86.50 173 GLY A N 1
ATOM 1372 C CA . GLY A 1 173 ? -6.277 -2.117 9.250 1.00 86.50 173 GLY A CA 1
ATOM 1373 C C . GLY A 1 173 ? -5.654 -0.729 9.069 1.00 86.50 173 GLY A C 1
ATOM 1374 O O . GLY A 1 173 ? -5.772 0.131 9.936 1.00 86.50 173 GLY A O 1
ATOM 1375 N N . GLU A 1 174 ? -5.038 -0.464 7.913 1.00 84.56 174 GLU A N 1
ATOM 1376 C CA . GLU A 1 174 ? -4.507 0.865 7.575 1.00 84.56 174 GLU A CA 1
ATOM 1377 C C . GLU A 1 174 ? -5.594 1.947 7.538 1.00 84.56 174 GLU A C 1
ATOM 1379 O O . GLU A 1 174 ? -5.327 3.089 7.912 1.00 84.56 174 GLU A O 1
ATOM 1384 N N . SER A 1 175 ? -6.806 1.609 7.095 1.00 82.62 175 SER A N 1
ATOM 1385 C CA . SER A 1 175 ? -7.938 2.541 7.083 1.00 82.62 175 SER A CA 1
ATOM 1386 C C . SER A 1 175 ? -8.413 2.842 8.502 1.00 82.62 175 SER A C 1
ATOM 1388 O O . SER A 1 175 ? -8.515 4.011 8.857 1.00 82.62 175 SER A O 1
ATOM 1390 N N . LEU A 1 176 ? -8.587 1.820 9.346 1.00 87.88 176 LEU A N 1
ATOM 1391 C CA . LEU A 1 176 ? -8.979 1.985 10.750 1.00 87.88 176 LEU A CA 1
ATOM 1392 C C . LEU A 1 176 ? -7.995 2.864 11.525 1.00 87.88 176 LEU A C 1
ATOM 1394 O O . LEU A 1 176 ? -8.412 3.800 12.197 1.00 87.88 176 LEU A O 1
ATOM 1398 N N . LEU A 1 177 ? -6.689 2.629 11.370 1.00 88.12 177 LEU A N 1
ATOM 1399 C CA . LEU A 1 177 ? -5.669 3.451 12.026 1.00 88.12 177 LEU A CA 1
ATOM 1400 C C . LEU A 1 177 ? -5.698 4.908 11.557 1.00 88.12 177 LEU A C 1
ATOM 1402 O O . LEU A 1 177 ? -5.423 5.816 12.337 1.00 88.12 177 LEU A O 1
ATOM 1406 N N . LYS A 1 178 ? -6.012 5.166 10.283 1.00 83.12 178 LYS A N 1
ATOM 1407 C CA . LYS A 1 178 ? -6.163 6.543 9.791 1.00 83.12 178 LYS A CA 1
ATOM 1408 C C . LYS A 1 178 ? -7.363 7.229 10.431 1.00 83.12 178 LYS A C 1
ATOM 1410 O O . LYS A 1 178 ? -7.237 8.393 10.789 1.00 83.12 178 LYS A O 1
ATOM 1415 N N . VAL A 1 179 ? -8.482 6.520 10.584 1.00 78.25 179 VAL A N 1
ATOM 1416 C CA . VAL A 1 179 ? -9.679 7.050 11.254 1.00 78.25 179 VAL A CA 1
ATOM 1417 C C . VAL A 1 179 ? -9.385 7.346 12.710 1.00 78.25 179 VAL A C 1
ATOM 1419 O O . VAL A 1 179 ? -9.589 8.475 13.138 1.00 78.25 179 VAL A O 1
ATOM 1422 N N . TYR A 1 180 ? -8.824 6.372 13.426 1.00 84.69 180 TYR A N 1
ATOM 1423 C CA . TYR A 1 180 ? -8.439 6.511 14.826 1.00 84.69 180 TYR A CA 1
ATOM 1424 C C . TYR A 1 180 ? -7.576 7.758 15.062 1.00 84.69 180 TYR A C 1
ATOM 1426 O O . TYR A 1 180 ? -7.887 8.587 15.909 1.00 84.69 180 TYR A O 1
ATOM 1434 N N . ASN A 1 181 ? -6.551 7.958 14.229 1.00 80.50 181 ASN A N 1
ATOM 1435 C CA . ASN A 1 181 ? -5.682 9.134 14.317 1.00 80.50 181 ASN A CA 1
ATOM 1436 C C . ASN A 1 181 ? -6.367 10.456 13.923 1.00 80.50 181 ASN A C 1
ATOM 1438 O O . ASN A 1 181 ? -5.861 11.520 14.267 1.00 80.50 181 ASN A O 1
ATOM 1442 N N . ALA A 1 182 ? -7.451 10.413 13.146 1.00 73.88 182 ALA A N 1
ATOM 1443 C CA . ALA A 1 182 ? -8.124 11.606 12.638 1.00 73.88 182 ALA A CA 1
ATOM 1444 C C . ALA A 1 182 ? -9.220 12.119 13.576 1.00 73.88 182 ALA A C 1
ATOM 1446 O O . ALA A 1 182 ? -9.345 13.330 13.739 1.00 73.88 182 ALA A O 1
ATOM 1447 N N . ILE A 1 183 ? -10.018 11.217 14.153 1.00 78.06 183 ILE A N 1
ATOM 1448 C CA . ILE A 1 183 ? -11.167 11.581 14.998 1.00 78.06 183 ILE A CA 1
ATOM 1449 C C . ILE A 1 183 ? -10.888 11.407 16.495 1.00 78.06 183 ILE A C 1
ATOM 1451 O O . ILE A 1 183 ? -11.637 11.933 17.310 1.00 78.06 183 ILE A O 1
ATOM 1455 N N . GLY A 1 184 ? -9.799 10.720 16.851 1.00 83.12 184 GLY A N 1
ATOM 1456 C CA . GLY A 1 184 ? -9.447 10.420 18.234 1.00 83.12 184 GLY A CA 1
ATOM 1457 C C . GLY A 1 184 ? -10.189 9.206 18.793 1.00 83.12 184 GLY A C 1
ATOM 1458 O O . GLY A 1 184 ? -11.091 8.649 18.166 1.00 83.12 184 GLY A O 1
ATOM 1459 N N . GLU A 1 185 ? -9.773 8.777 19.981 1.00 89.06 185 GLU A N 1
ATOM 1460 C CA . GLU A 1 185 ? -10.282 7.570 20.632 1.00 89.06 185 GLU A CA 1
ATOM 1461 C C . GLU A 1 185 ? -11.754 7.700 21.044 1.00 89.06 185 GLU A C 1
ATOM 1463 O O . GLU A 1 185 ? -12.554 6.847 20.664 1.00 89.06 185 GLU A O 1
ATOM 1468 N N . ASP A 1 186 ? -12.124 8.782 21.737 1.00 84.44 186 ASP A N 1
ATOM 1469 C CA . ASP A 1 186 ? -13.469 8.976 22.301 1.00 84.44 186 ASP A CA 1
ATOM 1470 C C . ASP A 1 186 ? -14.575 8.861 21.242 1.00 84.44 186 ASP A C 1
ATOM 1472 O O . ASP A 1 186 ? -15.525 8.090 21.393 1.00 84.44 186 ASP A O 1
ATOM 1476 N N . GLU A 1 187 ? -14.421 9.582 20.129 1.00 83.75 187 GLU A N 1
ATOM 1477 C CA . GLU A 1 187 ? -15.376 9.577 19.018 1.00 83.75 187 GLU A CA 1
ATOM 1478 C C . GLU A 1 187 ? -15.395 8.219 18.296 1.00 83.75 187 GLU A C 1
ATOM 1480 O O . GLU A 1 187 ? -16.455 7.715 17.920 1.00 83.75 187 GLU A O 1
ATOM 1485 N N . PHE A 1 188 ? -14.231 7.587 18.113 1.00 88.25 188 PHE A N 1
ATOM 1486 C CA . PHE A 1 188 ? -14.146 6.280 17.462 1.00 88.25 188 PHE A CA 1
ATOM 1487 C C . PHE A 1 188 ? -14.843 5.198 18.292 1.00 88.25 188 PHE A C 1
ATOM 1489 O O . PHE A 1 188 ? -15.610 4.400 17.748 1.00 88.25 188 PHE A O 1
ATOM 1496 N N . VAL A 1 189 ? -14.643 5.218 19.611 1.00 93.31 189 VAL A N 1
ATOM 1497 C CA . VAL A 1 189 ? -15.305 4.322 20.565 1.00 93.31 189 VAL A CA 1
ATOM 1498 C C . VAL A 1 189 ? -16.805 4.599 20.636 1.00 93.31 189 VAL A C 1
ATOM 1500 O O . VAL A 1 189 ? -17.583 3.646 20.625 1.00 93.31 189 VAL A O 1
ATOM 1503 N N . ALA A 1 190 ? -17.235 5.864 20.661 1.00 88.25 190 ALA A N 1
ATOM 1504 C CA . ALA A 1 190 ? -18.655 6.220 20.674 1.00 88.25 190 ALA A CA 1
ATOM 1505 C C . ALA A 1 190 ? -19.400 5.630 19.463 1.00 88.25 190 ALA A C 1
ATOM 1507 O O . ALA A 1 190 ? -20.421 4.960 19.629 1.00 88.25 190 ALA A O 1
ATOM 1508 N N . ARG A 1 191 ? -18.834 5.771 18.256 1.00 88.00 191 ARG A N 1
ATOM 1509 C CA . ARG A 1 191 ? -19.390 5.175 17.024 1.00 88.00 191 ARG A CA 1
ATOM 1510 C C . ARG A 1 191 ? -19.415 3.653 17.066 1.00 88.00 191 ARG A C 1
ATOM 1512 O O . ARG A 1 191 ? -20.353 3.026 16.576 1.00 88.00 191 ARG A O 1
ATOM 1519 N N . ALA A 1 192 ? -18.377 3.045 17.633 1.00 92.56 192 ALA A N 1
ATOM 1520 C CA . ALA A 1 192 ? -18.314 1.598 17.782 1.00 92.56 192 ALA A CA 1
ATOM 1521 C C . ALA A 1 192 ? -19.418 1.077 18.705 1.00 92.56 192 ALA A C 1
ATOM 1523 O O . ALA A 1 192 ? -20.083 0.101 18.363 1.00 92.56 192 ALA A O 1
ATOM 1524 N N . LYS A 1 193 ? -19.631 1.754 19.841 1.00 92.81 193 LYS A N 1
ATOM 1525 C CA . LYS A 1 193 ? -20.678 1.433 20.818 1.00 92.81 193 LYS A CA 1
ATOM 1526 C C . LYS A 1 193 ? -22.064 1.553 20.206 1.00 92.81 193 LYS A C 1
ATOM 1528 O O . LYS A 1 193 ? -22.812 0.586 20.253 1.00 92.81 193 LYS A O 1
ATOM 1533 N N . GLU A 1 194 ? -22.349 2.650 19.509 1.00 89.12 194 GLU A N 1
ATOM 1534 C CA . GLU A 1 194 ? -23.618 2.820 18.789 1.00 89.12 194 GLU A CA 1
ATOM 1535 C C . GLU A 1 194 ? -23.887 1.650 17.823 1.00 89.12 194 GLU A C 1
ATOM 1537 O O . GLU A 1 194 ? -24.995 1.113 17.745 1.00 89.12 194 GLU A O 1
ATOM 1542 N N . MET A 1 195 ? -22.853 1.195 17.110 1.00 88.50 195 MET A N 1
ATOM 1543 C CA . MET A 1 195 ? -22.993 0.083 16.175 1.00 88.50 195 MET A CA 1
ATOM 1544 C C . MET A 1 195 ? -23.141 -1.285 16.870 1.00 88.50 195 MET A C 1
ATOM 1546 O O . MET A 1 195 ? -23.810 -2.168 16.320 1.00 88.50 195 MET A O 1
ATOM 1550 N N . LEU A 1 196 ? -22.526 -1.465 18.045 1.00 90.38 196 LEU A N 1
ATOM 1551 C CA . LEU A 1 196 ? -22.681 -2.648 18.901 1.00 90.38 196 LEU A CA 1
ATOM 1552 C C . LEU A 1 196 ? -24.079 -2.718 19.527 1.00 90.38 196 LEU A C 1
ATOM 1554 O O . LEU A 1 196 ? -24.658 -3.803 19.569 1.00 90.38 196 LEU A O 1
ATOM 1558 N N . ASP A 1 197 ? -24.626 -1.578 19.948 1.00 88.88 197 ASP A N 1
ATOM 1559 C CA . ASP A 1 197 ? -25.944 -1.463 20.582 1.00 88.88 197 ASP A CA 1
ATOM 1560 C C . ASP A 1 197 ? -27.091 -1.679 19.578 1.00 88.88 197 ASP A C 1
ATOM 1562 O O . ASP A 1 197 ? -28.182 -2.115 19.947 1.00 88.88 197 ASP A O 1
ATOM 1566 N N . ALA A 1 198 ? -26.832 -1.460 18.282 1.00 84.56 198 ALA A N 1
ATOM 1567 C CA . ALA A 1 198 ? -27.738 -1.774 17.177 1.00 84.56 198 ALA A CA 1
ATOM 1568 C C . ALA A 1 198 ? -27.192 -2.919 16.291 1.00 84.56 198 ALA A C 1
ATOM 1570 O O . ALA A 1 198 ? -26.772 -2.682 15.138 1.00 84.56 198 ALA A O 1
ATOM 1571 N N . PRO A 1 199 ? -27.199 -4.177 16.783 1.00 74.94 199 PRO A N 1
ATOM 1572 C CA . PRO A 1 199 ? -26.609 -5.306 16.081 1.00 74.94 199 PRO A CA 1
ATOM 1573 C C . PRO A 1 199 ? -27.387 -5.619 14.796 1.00 74.94 199 PRO A C 1
ATOM 1575 O O . PRO A 1 199 ? -28.531 -6.068 14.804 1.00 74.94 199 PRO A O 1
ATOM 1578 N N . LYS A 1 200 ? -26.729 -5.403 13.655 1.00 80.25 200 LYS A N 1
ATOM 1579 C CA . LYS A 1 200 ? -27.173 -5.819 12.319 1.00 80.25 200 LYS A CA 1
ATOM 1580 C C . LYS A 1 200 ? -26.053 -6.619 11.664 1.00 80.25 200 LYS A C 1
ATOM 1582 O O . LYS A 1 200 ? -24.873 -6.375 11.928 1.00 80.25 200 LYS A O 1
ATOM 1587 N N . ARG A 1 201 ? -26.399 -7.554 10.773 1.00 77.62 201 ARG A N 1
ATOM 1588 C CA . ARG A 1 201 ? -25.400 -8.231 9.932 1.00 77.62 201 ARG A CA 1
ATOM 1589 C C . ARG A 1 201 ? -24.773 -7.201 8.992 1.00 77.62 201 ARG A C 1
ATOM 1591 O O . ARG A 1 201 ? -25.437 -6.735 8.077 1.00 77.62 201 ARG A O 1
ATOM 1598 N N . ARG A 1 202 ? -23.508 -6.857 9.240 1.00 81.50 202 ARG A N 1
ATOM 1599 C CA . ARG A 1 202 ? -22.711 -5.929 8.425 1.00 81.50 202 ARG A CA 1
ATOM 1600 C C . ARG A 1 202 ? -21.468 -6.634 7.885 1.00 81.50 202 ARG A C 1
ATOM 1602 O O . ARG A 1 202 ? -20.884 -7.476 8.578 1.00 81.50 202 ARG A O 1
ATOM 1609 N N . THR A 1 203 ? -21.060 -6.326 6.661 1.00 82.62 203 THR A N 1
ATOM 1610 C CA . THR A 1 203 ? -19.758 -6.759 6.127 1.00 82.62 203 THR A CA 1
ATOM 1611 C C . THR A 1 203 ? -18.623 -5.934 6.744 1.00 82.62 203 THR A C 1
ATOM 1613 O O . THR A 1 203 ? -18.861 -4.907 7.376 1.00 82.62 203 THR A O 1
ATOM 1616 N N . THR A 1 204 ? -17.373 -6.376 6.578 1.00 81.88 204 THR A N 1
ATOM 1617 C CA . THR A 1 204 ? -16.192 -5.619 7.030 1.00 81.88 204 THR A CA 1
ATOM 1618 C C . THR A 1 204 ? -16.167 -4.207 6.436 1.00 81.88 204 THR A C 1
ATOM 1620 O O . THR A 1 204 ? -15.909 -3.249 7.160 1.00 81.88 204 THR A O 1
ATOM 1623 N N . ASP A 1 205 ? -16.502 -4.072 5.152 1.00 76.56 205 ASP A N 1
ATOM 1624 C CA . ASP A 1 205 ? -16.519 -2.782 4.456 1.00 76.56 205 ASP A CA 1
ATOM 1625 C C . ASP A 1 205 ? -17.612 -1.859 5.000 1.00 76.56 205 ASP A C 1
ATOM 1627 O O . ASP A 1 205 ? -17.362 -0.677 5.213 1.00 76.56 205 ASP A O 1
ATOM 1631 N N . GLN A 1 206 ? -18.790 -2.405 5.313 1.00 79.50 206 GLN A N 1
ATOM 1632 C CA . GLN A 1 206 ? -19.900 -1.647 5.901 1.00 79.50 206 GLN A CA 1
ATOM 1633 C C . GLN A 1 206 ? -19.570 -1.118 7.292 1.00 79.50 206 GLN A C 1
ATOM 1635 O O . GLN A 1 206 ? -19.916 0.008 7.635 1.00 79.50 206 GLN A O 1
ATOM 1640 N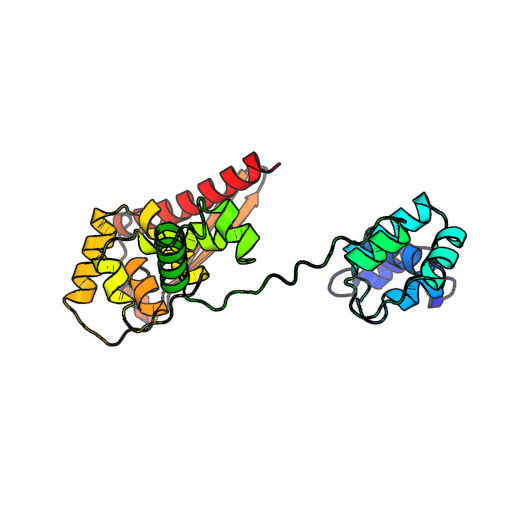 N . ILE A 1 207 ? -18.868 -1.919 8.093 1.00 85.62 207 ILE A N 1
ATOM 1641 C CA . ILE A 1 207 ? -18.398 -1.497 9.413 1.00 85.62 207 ILE A CA 1
ATOM 1642 C C . ILE A 1 207 ? -17.396 -0.352 9.274 1.00 85.62 207 ILE A C 1
ATOM 1644 O O . ILE A 1 207 ? -17.502 0.655 9.968 1.00 85.62 207 ILE A O 1
ATOM 1648 N N . ILE A 1 208 ? -16.429 -0.491 8.366 1.00 83.06 208 ILE A N 1
ATOM 1649 C CA . ILE A 1 208 ? -15.415 0.539 8.134 1.00 83.06 208 ILE A CA 1
ATOM 1650 C C . ILE A 1 208 ? -16.068 1.822 7.614 1.00 83.06 208 ILE A C 1
ATOM 1652 O O . ILE A 1 208 ? -15.751 2.898 8.114 1.00 83.06 208 ILE A O 1
ATOM 1656 N N . ALA A 1 209 ? -17.005 1.719 6.667 1.00 77.75 209 ALA A N 1
ATOM 1657 C CA . ALA A 1 209 ? -17.772 2.851 6.153 1.00 77.75 209 ALA A CA 1
ATOM 1658 C C . ALA A 1 209 ? -18.548 3.563 7.271 1.00 77.75 209 ALA A C 1
ATOM 1660 O O . ALA A 1 209 ? -18.458 4.784 7.403 1.00 77.75 209 ALA A O 1
ATOM 1661 N N . TYR A 1 210 ? -19.215 2.802 8.143 1.00 82.44 210 TYR A N 1
ATOM 1662 C CA . TYR A 1 210 ? -19.917 3.347 9.301 1.00 82.44 210 TYR A CA 1
ATOM 1663 C C . TYR A 1 210 ? -18.978 4.118 10.237 1.00 82.44 210 TYR A C 1
ATOM 1665 O O . TYR A 1 210 ? -19.235 5.275 10.568 1.00 82.44 210 TYR A O 1
ATOM 1673 N N . LEU A 1 211 ? -17.848 3.512 10.612 1.00 82.38 211 LEU A N 1
ATOM 1674 C CA . LEU A 1 211 ? -16.845 4.148 11.472 1.00 82.38 211 LEU A CA 1
ATOM 1675 C C . LEU A 1 211 ? -16.236 5.404 10.828 1.00 82.38 211 LEU A C 1
ATOM 1677 O O . LEU A 1 211 ? -15.924 6.371 11.525 1.00 82.38 211 LEU A O 1
ATOM 1681 N N . LEU A 1 212 ? -16.120 5.422 9.498 1.00 75.06 212 LEU A N 1
ATOM 1682 C CA . LEU A 1 212 ? -15.696 6.579 8.708 1.00 75.06 212 LEU A CA 1
ATOM 1683 C C . LEU A 1 212 ? -16.753 7.699 8.637 1.00 75.06 212 LEU A C 1
ATOM 1685 O O . LEU A 1 212 ? -16.477 8.739 8.041 1.00 75.06 212 LEU A O 1
ATOM 1689 N N . SER A 1 213 ? -17.959 7.499 9.183 1.00 66.94 213 SER A N 1
ATOM 1690 C CA . SER A 1 213 ? -19.146 8.315 8.878 1.00 66.94 213 SER A CA 1
ATOM 1691 C C . SER A 1 213 ? -19.411 8.458 7.378 1.00 66.94 213 SER A C 1
ATOM 1693 O O . SER A 1 213 ? -20.093 9.387 6.945 1.00 66.94 213 SER A O 1
ATOM 1695 N N . VAL A 1 214 ? -18.925 7.507 6.575 1.00 56.94 214 VAL A N 1
ATOM 1696 C CA . VAL A 1 214 ? -19.445 7.278 5.232 1.00 56.94 214 VAL A CA 1
ATOM 1697 C C . VAL A 1 214 ? -20.763 6.562 5.469 1.00 56.94 214 VAL A C 1
ATOM 1699 O O . VAL A 1 214 ? -20.833 5.335 5.507 1.00 56.94 214 VAL A O 1
ATOM 1702 N N . ARG A 1 215 ? -21.805 7.346 5.762 1.00 44.69 215 ARG A N 1
ATOM 1703 C CA . ARG A 1 215 ? -23.167 6.828 5.821 1.00 44.69 215 ARG A CA 1
ATOM 1704 C C . ARG A 1 215 ? -23.385 6.011 4.544 1.00 44.69 215 ARG A C 1
ATOM 1706 O O . ARG A 1 215 ? -23.217 6.532 3.449 1.00 44.69 215 ARG A O 1
ATOM 1713 N N . GLU A 1 216 ? -23.827 4.762 4.682 1.00 43.75 216 GLU A N 1
ATOM 1714 C CA . GLU A 1 216 ? -24.474 4.040 3.572 1.00 43.75 216 GLU A CA 1
ATOM 1715 C C . GLU A 1 216 ? -25.815 4.694 3.170 1.00 43.75 216 GLU A C 1
ATOM 1717 O O . GLU A 1 216 ? -26.511 4.208 2.284 1.00 43.75 216 GLU A O 1
ATOM 1722 N N . ALA A 1 217 ? -26.202 5.803 3.803 1.00 38.69 217 ALA A N 1
ATOM 1723 C CA . ALA A 1 217 ? -27.406 6.543 3.480 1.00 38.69 217 ALA A CA 1
ATOM 1724 C C . ALA A 1 217 ? -27.128 7.676 2.480 1.00 38.69 217 ALA A C 1
ATOM 1726 O O . ALA A 1 217 ? -26.207 8.467 2.669 1.00 38.69 217 ALA A O 1
ATOM 1727 N N . SER A 1 218 ? -28.015 7.736 1.483 1.00 42.66 218 SER A N 1
ATOM 1728 C CA . SER A 1 218 ? -28.321 8.862 0.594 1.00 42.66 218 SER A CA 1
ATOM 1729 C C . SER A 1 218 ? -27.281 9.225 -0.474 1.00 42.66 218 SER A C 1
ATOM 1731 O O . SER A 1 218 ? -26.769 10.332 -0.467 1.00 42.66 218 SER A O 1
ATOM 1733 N N . GLY A 1 219 ? -26.974 8.311 -1.402 1.00 46.84 219 GLY A N 1
ATOM 1734 C CA . GLY A 1 219 ? -26.722 8.636 -2.823 1.00 46.84 219 GLY A CA 1
ATOM 1735 C C . GLY A 1 219 ? -25.749 9.768 -3.203 1.00 46.84 219 GLY A C 1
ATOM 1736 O O . GLY A 1 219 ? -25.852 10.276 -4.319 1.00 46.84 219 GLY A O 1
ATOM 1737 N N . ILE A 1 220 ? -24.817 10.163 -2.327 1.00 48.84 220 ILE A N 1
ATOM 1738 C CA . ILE A 1 220 ? -23.824 11.214 -2.587 1.00 48.84 220 ILE A CA 1
ATOM 1739 C C . ILE A 1 220 ? -22.493 10.571 -2.999 1.00 48.84 220 ILE A C 1
ATOM 1741 O O . ILE A 1 220 ? -21.854 9.892 -2.196 1.00 48.84 220 ILE A O 1
ATOM 1745 N N . ASP A 1 221 ? -22.031 10.835 -4.221 1.00 55.38 221 ASP A N 1
ATOM 1746 C CA . ASP A 1 221 ? -20.656 10.561 -4.664 1.00 55.38 221 ASP A CA 1
ATOM 1747 C C . ASP A 1 221 ? -19.791 11.806 -4.395 1.00 55.38 221 ASP A C 1
ATOM 1749 O O . ASP A 1 221 ? -20.051 12.882 -4.944 1.00 55.38 221 ASP A O 1
ATOM 1753 N N . LEU A 1 222 ? -18.772 11.678 -3.535 1.00 56.41 222 LEU A N 1
ATOM 1754 C CA . LEU A 1 222 ? -17.792 12.736 -3.269 1.00 56.41 222 LEU A CA 1
ATOM 1755 C C . LEU A 1 222 ? -16.492 12.440 -4.016 1.00 56.41 222 LEU A C 1
ATOM 1757 O O . LEU A 1 222 ? -15.724 11.547 -3.653 1.00 56.41 222 LEU A O 1
ATOM 1761 N N . ARG A 1 223 ? -16.187 13.272 -5.012 1.00 56.81 223 ARG A N 1
ATOM 1762 C CA . ARG A 1 223 ? -14.922 13.229 -5.749 1.00 56.81 223 ARG A CA 1
ATOM 1763 C C . ARG A 1 223 ? -14.054 14.415 -5.382 1.00 56.81 223 ARG A C 1
ATOM 1765 O O . ARG A 1 223 ? -14.487 15.562 -5.405 1.00 56.81 223 ARG A O 1
ATOM 1772 N N . ILE A 1 224 ? -12.784 14.144 -5.102 1.00 59.41 224 ILE A N 1
ATOM 1773 C CA . ILE A 1 224 ? -11.797 15.180 -4.798 1.00 59.41 224 ILE A CA 1
ATOM 1774 C C . ILE A 1 224 ? -10.766 15.208 -5.919 1.00 59.41 224 ILE A C 1
ATOM 1776 O O . ILE A 1 224 ? -10.115 14.200 -6.201 1.00 59.41 224 ILE A O 1
ATOM 1780 N N . ARG A 1 225 ? -10.599 16.367 -6.557 1.00 62.25 225 ARG A N 1
ATOM 1781 C CA . ARG A 1 225 ? -9.600 16.580 -7.611 1.00 62.25 225 ARG A CA 1
ATOM 1782 C C . ARG A 1 225 ? -8.598 17.646 -7.192 1.00 62.25 225 ARG A C 1
ATOM 1784 O O . ARG A 1 225 ? -8.968 18.727 -6.742 1.00 62.25 225 ARG A O 1
ATOM 1791 N N . GLU A 1 226 ? -7.316 17.355 -7.381 1.00 64.19 226 GLU A N 1
ATOM 1792 C CA . GLU A 1 226 ? -6.248 18.349 -7.268 1.00 64.19 226 GLU A CA 1
ATOM 1793 C C . GLU A 1 226 ? -6.074 19.045 -8.622 1.00 64.19 226 GLU A C 1
ATOM 1795 O O . GLU A 1 226 ? -5.804 18.397 -9.634 1.00 64.19 226 GLU A O 1
ATOM 1800 N N . ARG A 1 227 ? -6.221 20.373 -8.655 1.00 69.75 227 ARG A N 1
ATOM 1801 C CA . ARG A 1 227 ? -6.001 21.188 -9.853 1.00 69.75 227 ARG A CA 1
ATOM 1802 C C . ARG A 1 227 ? -4.887 22.189 -9.581 1.00 69.75 227 ARG A C 1
ATOM 1804 O O . ARG A 1 227 ? -4.969 22.984 -8.648 1.00 69.75 227 ARG A O 1
ATOM 1811 N N . ARG A 1 228 ? -3.837 22.168 -10.401 1.00 69.12 228 ARG A N 1
ATOM 1812 C CA . ARG A 1 228 ? -2.766 23.171 -10.353 1.00 69.12 228 ARG A CA 1
ATOM 1813 C C . ARG A 1 228 ? -3.063 24.262 -11.368 1.00 69.12 228 ARG A C 1
ATOM 1815 O O . ARG A 1 228 ? -3.179 23.977 -12.556 1.00 69.12 228 ARG A O 1
ATOM 1822 N N . GLU A 1 229 ? -3.183 25.497 -10.900 1.00 71.00 229 GLU A N 1
ATOM 1823 C CA . GLU A 1 229 ? -3.471 26.652 -11.746 1.00 71.00 229 GLU A CA 1
ATOM 1824 C C . GLU A 1 229 ? -2.622 27.844 -11.291 1.00 71.00 229 GLU A C 1
ATOM 1826 O O . GLU A 1 229 ? -2.648 28.218 -10.121 1.00 71.00 229 GLU A O 1
ATOM 1831 N N . ARG A 1 230 ? -1.833 28.417 -12.215 1.00 67.69 230 ARG A N 1
ATOM 1832 C CA . ARG A 1 230 ? -0.951 29.583 -11.983 1.00 67.69 230 ARG A CA 1
ATOM 1833 C C . ARG A 1 230 ? -0.065 29.481 -10.725 1.00 67.69 230 ARG A C 1
ATOM 1835 O O . ARG A 1 230 ? 0.060 30.438 -9.973 1.00 67.69 230 ARG A O 1
ATOM 1842 N N . GLY A 1 231 ? 0.539 28.316 -10.484 1.00 70.81 231 GLY A N 1
ATOM 1843 C CA . GLY A 1 231 ? 1.439 28.093 -9.340 1.00 70.81 231 GLY A CA 1
ATOM 1844 C C . GLY A 1 231 ? 0.738 27.793 -8.010 1.00 70.81 231 GLY A C 1
ATOM 1845 O O . GLY A 1 231 ? 1.394 27.357 -7.068 1.00 70.81 231 GLY A O 1
ATOM 1846 N N . THR A 1 232 ? -0.589 27.912 -7.943 1.00 63.59 232 THR A N 1
ATOM 1847 C CA . THR A 1 232 ? -1.374 27.584 -6.749 1.00 63.59 232 THR A CA 1
ATOM 1848 C C . THR A 1 232 ? -2.044 26.223 -6.923 1.00 63.59 232 THR A C 1
ATOM 1850 O O . THR A 1 232 ? -2.646 25.927 -7.959 1.00 63.59 232 THR A O 1
ATOM 1853 N N . THR A 1 233 ? -1.950 25.362 -5.907 1.00 62.38 233 THR A N 1
ATOM 1854 C CA . THR A 1 233 ? -2.735 24.120 -5.876 1.00 62.38 233 THR A CA 1
ATOM 1855 C C . THR A 1 233 ? -4.119 24.419 -5.312 1.00 62.38 233 THR A C 1
ATOM 1857 O O . THR A 1 233 ? -4.231 24.882 -4.180 1.00 62.38 233 THR A O 1
ATOM 1860 N N . ARG A 1 234 ? -5.167 24.113 -6.077 1.00 69.75 234 ARG A N 1
ATOM 1861 C CA . ARG A 1 234 ? -6.564 24.165 -5.640 1.00 69.75 234 ARG A CA 1
ATOM 1862 C C . ARG A 1 234 ? -7.112 22.748 -5.495 1.00 69.75 234 ARG A C 1
ATOM 1864 O O . ARG A 1 234 ? -6.862 21.894 -6.345 1.00 69.75 234 ARG A O 1
ATOM 1871 N N . PHE A 1 235 ? -7.873 22.512 -4.434 1.00 63.97 235 PHE A N 1
ATOM 1872 C CA . PHE A 1 235 ? -8.650 21.287 -4.26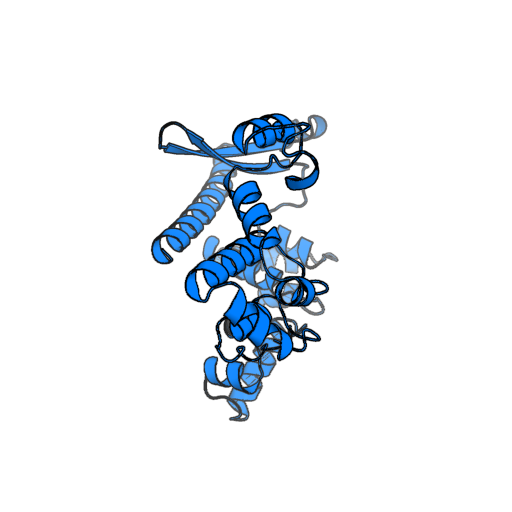7 1.00 63.97 235 PHE A CA 1
ATOM 1873 C C . PHE A 1 235 ? -10.088 21.564 -4.672 1.00 63.97 235 PHE A C 1
ATOM 1875 O O . PHE A 1 235 ? -10.688 22.531 -4.208 1.00 63.97 235 PHE A O 1
ATOM 1882 N N . VAL A 1 236 ? -10.608 20.736 -5.571 1.00 67.38 236 VAL A N 1
ATOM 1883 C CA . VAL A 1 236 ? -11.990 20.796 -6.033 1.00 67.38 236 VAL A CA 1
ATOM 1884 C C . VAL A 1 236 ? -12.725 19.621 -5.412 1.00 67.38 236 VAL A C 1
ATOM 1886 O O . VAL A 1 236 ? -12.356 18.470 -5.649 1.00 67.38 236 VAL A O 1
ATOM 1889 N N . PHE A 1 237 ? -13.736 19.933 -4.608 1.00 64.94 237 PHE A N 1
ATOM 1890 C CA . PHE A 1 237 ? -14.654 18.969 -4.017 1.00 64.94 237 PHE A CA 1
ATOM 1891 C C . PHE A 1 237 ? -15.915 18.951 -4.878 1.00 64.94 237 PHE A C 1
ATOM 1893 O O . PHE A 1 237 ? -16.610 19.959 -4.978 1.00 64.94 237 PHE A O 1
ATOM 1900 N N . GLU A 1 238 ? -16.156 17.837 -5.556 1.00 59.22 238 GLU A N 1
ATOM 1901 C CA . GLU A 1 238 ? -17.320 17.620 -6.408 1.00 59.22 238 GLU A CA 1
ATOM 1902 C C . GLU A 1 238 ? -18.267 16.671 -5.676 1.00 59.22 238 GLU A C 1
ATOM 1904 O O . GLU A 1 238 ? -17.915 15.521 -5.411 1.00 59.22 238 GLU A O 1
ATOM 1909 N N . PHE A 1 239 ? -19.446 17.179 -5.332 1.00 63.72 239 PHE A N 1
ATOM 1910 C CA . PHE A 1 239 ? -20.527 16.414 -4.722 1.00 63.72 239 PHE A CA 1
ATOM 1911 C C . PHE A 1 239 ? -21.554 16.120 -5.812 1.00 63.72 239 PHE A C 1
ATOM 1913 O O . PHE A 1 239 ? -22.043 17.045 -6.458 1.00 63.72 239 PHE A O 1
ATOM 1920 N N . SER A 1 240 ? -21.853 14.847 -6.047 1.00 58.12 240 SER A N 1
ATOM 1921 C CA . SER A 1 240 ? -22.902 14.423 -6.979 1.00 58.12 240 SER A CA 1
ATOM 1922 C C . SER A 1 240 ? -23.987 13.690 -6.210 1.00 58.12 240 SER A C 1
ATOM 1924 O O . SER A 1 240 ? -23.667 12.805 -5.428 1.00 58.12 240 SER A O 1
ATOM 1926 N N . VAL A 1 241 ? -25.246 14.054 -6.438 1.00 56.84 241 VAL A N 1
ATOM 1927 C CA . VAL A 1 241 ? -26.417 13.481 -5.760 1.00 56.84 241 VAL A CA 1
ATOM 1928 C C . VAL A 1 241 ? -27.479 13.169 -6.809 1.00 56.84 241 VAL A C 1
ATOM 1930 O O . VAL A 1 241 ? -27.619 13.922 -7.775 1.00 56.84 241 VAL A O 1
ATOM 1933 N N . ASP A 1 242 ? -28.232 12.080 -6.637 1.00 59.19 242 ASP A N 1
ATOM 1934 C CA . ASP A 1 242 ? -29.448 11.856 -7.425 1.00 59.19 242 ASP A CA 1
ATOM 1935 C C . ASP A 1 242 ? -30.461 12.975 -7.132 1.00 59.19 242 ASP A C 1
ATOM 1937 O O . ASP A 1 242 ? -30.802 13.236 -5.979 1.00 59.19 242 ASP A O 1
ATOM 1941 N N . ALA A 1 243 ? -30.965 13.635 -8.177 1.00 59.41 243 ALA A N 1
ATOM 1942 C CA . ALA A 1 243 ? -31.922 14.732 -8.051 1.00 59.41 243 ALA A CA 1
ATOM 1943 C C . ALA A 1 243 ? -33.169 14.356 -7.226 1.00 59.41 243 ALA A C 1
ATOM 1945 O O . ALA A 1 243 ? -33.765 15.224 -6.598 1.00 59.41 243 ALA A O 1
ATOM 1946 N N . LYS A 1 244 ? -33.540 13.069 -7.177 1.00 60.31 244 LYS A N 1
ATOM 1947 C CA . LYS A 1 244 ? -34.669 12.561 -6.378 1.00 60.31 244 LYS A CA 1
ATOM 1948 C C . LYS A 1 244 ? -34.402 12.511 -4.870 1.00 60.31 244 LYS A C 1
ATOM 1950 O O . LYS A 1 244 ? -35.340 12.331 -4.105 1.00 60.31 244 LYS A O 1
ATOM 1955 N N . GLN A 1 245 ? -33.143 12.629 -4.455 1.00 54.59 245 GLN A N 1
ATOM 1956 C CA . GLN A 1 245 ? -32.698 12.620 -3.056 1.00 54.59 245 GLN A CA 1
ATOM 1957 C C . GLN A 1 245 ? -32.166 13.991 -2.612 1.00 54.59 245 GLN A C 1
ATOM 1959 O O . GLN A 1 245 ? -31.663 14.131 -1.500 1.00 54.59 245 GLN A O 1
ATOM 1964 N N . ALA A 1 246 ? -32.270 15.011 -3.471 1.00 56.31 246 ALA A N 1
ATOM 1965 C CA . ALA A 1 246 ? -31.748 16.347 -3.204 1.00 56.31 246 ALA A CA 1
ATOM 1966 C C . ALA A 1 246 ? -32.411 17.015 -1.985 1.00 56.31 246 ALA A C 1
ATOM 1968 O O . ALA A 1 246 ? -31.739 17.737 -1.252 1.00 56.31 246 ALA A O 1
ATOM 1969 N N . ASP A 1 247 ? -33.690 16.725 -1.727 1.00 54.44 247 ASP A N 1
ATOM 1970 C CA . ASP A 1 247 ? -34.447 17.319 -0.617 1.00 54.44 247 ASP A CA 1
ATOM 1971 C C . ASP A 1 247 ? -34.029 16.770 0.761 1.00 54.44 247 ASP A C 1
ATOM 1973 O O . ASP A 1 247 ? -34.120 17.477 1.764 1.00 54.44 247 ASP A O 1
ATOM 1977 N N . GLU A 1 248 ? -33.491 15.545 0.822 1.00 49.66 248 GLU A N 1
ATOM 1978 C CA . GLU A 1 248 ? -32.902 14.970 2.046 1.00 49.66 248 GLU A CA 1
ATOM 1979 C C . GLU A 1 248 ? -31.503 15.542 2.343 1.00 49.66 248 GLU A C 1
ATOM 1981 O O . GLU A 1 248 ? -30.940 15.327 3.417 1.00 49.66 248 GLU A O 1
ATOM 1986 N N . LEU A 1 249 ? -30.947 16.301 1.396 1.00 52.91 249 LEU A N 1
ATOM 1987 C CA . LEU A 1 249 ? -29.576 16.795 1.375 1.00 52.91 249 LEU A CA 1
ATOM 1988 C C . LEU A 1 249 ? -29.472 18.292 1.650 1.00 52.91 249 LEU A C 1
ATOM 1990 O O . LEU A 1 249 ? -28.595 18.987 1.138 1.00 52.91 249 LEU A O 1
ATOM 1994 N N . MET A 1 250 ? -30.316 18.786 2.549 1.00 49.47 250 MET A N 1
ATOM 1995 C CA . MET A 1 250 ? -30.108 20.078 3.199 1.00 49.47 250 MET A CA 1
ATOM 1996 C C . MET A 1 250 ? -29.000 19.961 4.257 1.00 49.47 250 MET A C 1
ATOM 1998 O O . MET A 1 250 ? -29.227 20.194 5.441 1.00 49.47 250 MET A O 1
ATOM 2002 N N . LEU A 1 251 ? -27.788 19.576 3.839 1.00 55.66 251 LEU A N 1
ATOM 2003 C CA . LEU A 1 251 ? -26.620 19.636 4.711 1.00 55.66 251 LEU A CA 1
ATOM 2004 C C . LEU A 1 251 ? -26.296 21.108 4.962 1.00 55.66 251 LEU A C 1
ATOM 2006 O O . LEU A 1 251 ? -25.964 21.864 4.043 1.00 55.66 251 LEU A O 1
ATOM 2010 N N . SER A 1 252 ? -26.387 21.527 6.217 1.00 49.91 252 SER A N 1
ATOM 2011 C CA . SER A 1 252 ? -25.979 22.868 6.613 1.00 49.91 252 SER A CA 1
ATOM 2012 C C . SER A 1 252 ? -24.471 23.043 6.390 1.00 49.91 252 SER A C 1
ATOM 2014 O O . SER A 1 252 ? -23.686 22.093 6.450 1.00 49.91 252 SER A O 1
ATOM 2016 N N . SER A 1 253 ? -24.011 24.281 6.193 1.00 49.09 253 SER A N 1
ATOM 2017 C CA . SER A 1 253 ? -22.574 24.589 6.078 1.00 49.09 253 SER A CA 1
ATOM 2018 C C . SER A 1 253 ? -21.745 24.072 7.267 1.00 49.09 253 SER A C 1
ATOM 2020 O O . SER A 1 253 ? -20.553 23.801 7.120 1.00 49.09 253 SER A O 1
ATOM 2022 N N . LYS A 1 254 ? -22.385 23.877 8.428 1.00 49.38 254 LYS A N 1
ATOM 2023 C CA . LYS A 1 254 ? -21.786 23.302 9.637 1.00 49.38 254 LYS A CA 1
ATOM 2024 C C . LYS A 1 254 ? -21.564 21.788 9.549 1.00 49.38 254 LYS A C 1
ATOM 2026 O O . LYS A 1 254 ? -20.628 21.300 10.169 1.00 49.38 254 LYS A O 1
ATOM 2031 N N . GLU A 1 255 ? -22.360 21.059 8.771 1.00 55.06 255 GLU A N 1
ATOM 2032 C CA . GLU A 1 255 ? -22.250 19.598 8.610 1.00 55.06 255 GLU A CA 1
ATOM 2033 C C . GLU A 1 255 ? -21.251 19.205 7.516 1.00 55.06 255 GLU A C 1
ATOM 2035 O O . GLU A 1 255 ? -20.611 18.158 7.596 1.00 55.06 255 GLU A O 1
ATOM 2040 N N . LEU A 1 256 ? -21.048 20.074 6.521 1.00 58.47 256 LEU A N 1
ATOM 2041 C CA . LEU A 1 256 ? -20.034 19.874 5.480 1.00 58.47 256 LEU A CA 1
ATOM 2042 C C . LEU A 1 256 ? -18.618 20.238 5.945 1.00 58.47 256 LEU A C 1
ATOM 2044 O O . LEU A 1 256 ? -17.640 19.669 5.453 1.00 58.47 256 LEU A O 1
ATOM 2048 N N . ALA A 1 257 ? -18.488 21.165 6.897 1.00 53.75 257 ALA A N 1
ATOM 2049 C CA . ALA A 1 257 ? -17.190 21.643 7.363 1.00 53.75 257 ALA A CA 1
ATOM 2050 C C . ALA A 1 257 ? -16.277 20.516 7.897 1.00 53.75 257 ALA A C 1
ATOM 2052 O O . ALA A 1 257 ? -15.128 20.454 7.453 1.00 53.75 257 ALA A O 1
ATOM 2053 N N . PRO A 1 258 ? -16.733 19.576 8.750 1.00 56.03 258 PRO A N 1
ATOM 2054 C CA . PRO A 1 258 ? -15.894 18.479 9.237 1.00 56.03 258 PRO A CA 1
ATOM 2055 C C . PRO A 1 258 ? -15.376 17.570 8.116 1.00 56.03 258 PRO A C 1
ATOM 2057 O O . PRO A 1 258 ? -14.210 17.177 8.129 1.00 56.03 258 PRO A O 1
ATOM 2060 N N . ILE A 1 259 ? -16.207 17.287 7.107 1.00 59.88 259 ILE A N 1
ATOM 2061 C CA . ILE A 1 259 ? -15.853 16.428 5.966 1.00 59.88 259 ILE A CA 1
ATOM 2062 C C . ILE A 1 259 ? -14.760 17.095 5.124 1.00 59.88 259 ILE A C 1
ATOM 2064 O O . ILE A 1 259 ? -13.750 16.471 4.784 1.00 59.88 259 ILE A O 1
ATOM 2068 N N . VAL A 1 260 ? -14.921 18.390 4.840 1.00 60.59 260 VAL A N 1
ATOM 2069 C CA . VAL A 1 260 ? -13.922 19.187 4.116 1.00 60.59 260 VAL A CA 1
ATOM 2070 C C . VAL A 1 260 ? -12.632 19.314 4.931 1.00 60.59 260 VAL A C 1
ATOM 2072 O O . VAL A 1 260 ? -11.542 19.141 4.383 1.00 60.59 260 VAL A O 1
ATOM 2075 N N . HIS A 1 261 ? -12.727 19.545 6.243 1.00 57.69 261 HIS A N 1
ATOM 2076 C CA . HIS A 1 261 ? -11.569 19.613 7.134 1.00 57.69 261 HIS A CA 1
ATOM 2077 C C . HIS A 1 261 ? -10.788 18.296 7.169 1.00 57.69 261 HIS A C 1
ATOM 2079 O O . HIS A 1 261 ? -9.564 18.315 7.011 1.00 57.69 261 HIS A O 1
ATOM 2085 N N . MET A 1 262 ? -11.475 17.159 7.292 1.00 57.12 262 MET A N 1
ATOM 2086 C CA . MET A 1 262 ? -10.861 15.831 7.275 1.00 57.12 262 MET A CA 1
ATOM 2087 C C . MET A 1 262 ? -10.168 15.558 5.935 1.00 57.12 262 MET A C 1
ATOM 2089 O O . MET A 1 262 ? -9.010 15.133 5.900 1.00 57.12 262 MET A O 1
ATOM 2093 N N . ALA A 1 263 ? -10.831 15.861 4.819 1.00 62.34 263 ALA A N 1
ATOM 2094 C CA . ALA A 1 263 ? -10.256 15.688 3.492 1.00 62.34 263 ALA A CA 1
ATOM 2095 C C . ALA A 1 263 ? -9.011 16.568 3.269 1.00 62.34 263 ALA A C 1
ATOM 2097 O O . ALA A 1 263 ? -7.993 16.090 2.765 1.00 62.34 263 ALA A O 1
ATOM 2098 N N . LEU A 1 264 ? -9.036 17.829 3.710 1.00 61.91 264 LEU A N 1
ATOM 2099 C CA . LEU A 1 264 ? -7.874 18.721 3.645 1.00 61.91 264 LEU A CA 1
ATOM 2100 C C . LEU A 1 264 ? -6.726 18.253 4.555 1.00 61.91 264 LEU A C 1
ATOM 2102 O O . LEU A 1 264 ? -5.562 18.338 4.154 1.00 61.91 264 LEU A O 1
ATOM 2106 N N . ALA A 1 265 ? -7.023 17.719 5.743 1.00 61.44 265 ALA A N 1
ATOM 2107 C CA . ALA A 1 265 ? -6.023 17.144 6.645 1.00 61.44 265 ALA A CA 1
ATOM 2108 C C . ALA A 1 265 ? -5.347 15.899 6.038 1.00 61.44 265 ALA A C 1
ATOM 2110 O O . ALA A 1 265 ? -4.116 15.776 6.065 1.00 61.44 265 ALA A O 1
ATOM 2111 N N . MET A 1 266 ? -6.122 15.018 5.396 1.00 55.16 266 MET A N 1
ATOM 2112 C CA . MET A 1 266 ? -5.598 13.855 4.668 1.00 55.16 266 MET A CA 1
ATOM 2113 C C . MET A 1 266 ? -4.672 14.254 3.511 1.00 55.16 266 MET A C 1
ATOM 2115 O O . MET A 1 266 ? -3.675 13.584 3.241 1.00 55.16 266 MET A O 1
ATOM 2119 N N . ILE A 1 267 ? -4.951 15.374 2.843 1.00 61.69 267 ILE A N 1
ATOM 2120 C CA . ILE A 1 267 ? -4.109 15.842 1.740 1.00 61.69 267 ILE A CA 1
ATOM 2121 C C . ILE A 1 267 ? -2.832 16.534 2.243 1.00 61.69 267 ILE A C 1
ATOM 2123 O O . ILE A 1 267 ? -1.754 16.324 1.681 1.00 61.69 267 ILE A O 1
ATOM 2127 N N . ARG A 1 268 ? -2.911 17.316 3.328 1.00 59.81 268 ARG A N 1
ATOM 2128 C CA . ARG A 1 268 ? -1.734 17.952 3.952 1.00 59.81 268 ARG A CA 1
ATOM 2129 C C . ARG A 1 268 ? -0.722 16.923 4.447 1.00 59.81 268 ARG A C 1
ATOM 2131 O O . ARG A 1 268 ? 0.470 17.063 4.188 1.00 59.81 268 ARG A O 1
ATOM 2138 N N . THR A 1 269 ? -1.195 15.865 5.099 1.00 51.91 269 THR A N 1
ATOM 2139 C CA . THR A 1 269 ? -0.334 14.777 5.591 1.00 51.91 269 THR A CA 1
ATOM 2140 C C . THR A 1 269 ? 0.312 13.982 4.455 1.00 51.91 269 THR A C 1
ATOM 2142 O O . THR A 1 269 ? 1.461 13.559 4.582 1.00 51.91 269 THR A O 1
ATOM 2145 N N . ARG A 1 270 ? -0.374 13.827 3.314 1.00 53.56 270 ARG A N 1
ATOM 2146 C CA . ARG A 1 270 ? 0.203 13.225 2.102 1.00 53.56 270 ARG A CA 1
ATOM 2147 C C . ARG A 1 270 ? 1.322 14.085 1.508 1.00 53.56 270 ARG A C 1
ATOM 2149 O O . ARG A 1 270 ? 2.391 13.552 1.232 1.00 53.56 270 ARG A O 1
ATOM 2156 N N . LYS A 1 271 ? 1.121 15.404 1.390 1.00 53.78 271 LYS A N 1
ATOM 2157 C CA . LYS A 1 271 ? 2.155 16.324 0.881 1.00 53.78 271 LYS A CA 1
ATOM 2158 C C . LYS A 1 271 ? 3.361 16.432 1.813 1.00 53.78 271 LYS A C 1
ATOM 2160 O O . LYS A 1 271 ? 4.483 16.401 1.332 1.00 53.78 271 LYS A O 1
ATOM 2165 N N . ALA A 1 272 ? 3.158 16.469 3.130 1.00 49.97 272 ALA A N 1
ATOM 2166 C CA . ALA A 1 272 ? 4.262 16.482 4.093 1.00 49.97 272 ALA A CA 1
ATOM 2167 C C . ALA A 1 272 ? 5.153 15.228 3.988 1.00 49.97 272 ALA A C 1
ATOM 2169 O O . ALA A 1 272 ? 6.368 15.320 4.122 1.00 49.97 272 ALA A O 1
ATOM 2170 N N . LYS A 1 273 ? 4.567 14.062 3.685 1.00 46.56 273 LYS A N 1
ATOM 2171 C CA . LYS A 1 273 ? 5.326 12.826 3.438 1.00 46.56 273 LYS A CA 1
ATOM 2172 C C . LYS A 1 273 ? 6.079 12.830 2.105 1.00 46.56 273 LYS A C 1
ATOM 2174 O O . LYS A 1 273 ? 7.123 12.197 2.022 1.00 46.56 273 LYS A O 1
ATOM 2179 N N . GLU A 1 274 ? 5.581 13.535 1.091 1.00 46.28 274 GLU A N 1
ATOM 2180 C CA . GLU A 1 274 ? 6.275 13.705 -0.194 1.00 46.28 274 GLU A CA 1
ATOM 2181 C C . GLU A 1 274 ? 7.452 14.694 -0.089 1.00 46.28 274 GLU A C 1
ATOM 2183 O O . GLU A 1 274 ? 8.470 14.478 -0.735 1.00 46.28 274 GLU A O 1
ATOM 2188 N N . THR A 1 275 ? 7.368 15.718 0.770 1.00 45.41 275 THR A N 1
ATOM 2189 C CA . THR A 1 275 ? 8.458 16.695 0.980 1.00 45.41 275 THR A CA 1
ATOM 2190 C C . THR A 1 275 ? 9.601 16.170 1.858 1.00 45.41 275 THR A C 1
ATOM 2192 O O . THR A 1 275 ? 10.717 16.652 1.745 1.00 45.41 275 THR A O 1
ATOM 2195 N N . VAL A 1 276 ? 9.345 15.198 2.739 1.00 45.69 276 VAL A N 1
ATOM 2196 C CA . VAL A 1 276 ? 10.374 14.596 3.621 1.00 45.69 276 VAL A CA 1
ATOM 2197 C C . VAL A 1 276 ? 11.087 13.409 2.948 1.00 45.69 276 VAL A C 1
ATOM 2199 O O . VAL A 1 276 ? 12.101 12.926 3.443 1.00 45.69 276 VAL A O 1
ATOM 2202 N N . ALA A 1 277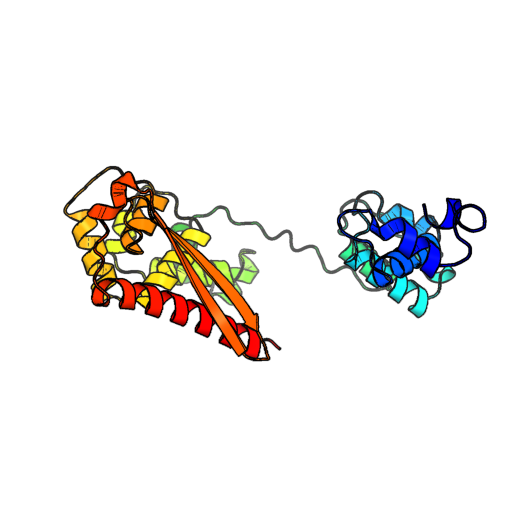 ? 10.565 12.927 1.816 1.00 43.94 277 ALA A N 1
ATOM 2203 C CA . ALA A 1 277 ? 11.099 11.784 1.072 1.00 43.94 277 ALA A CA 1
ATOM 2204 C C . ALA A 1 277 ? 11.857 12.166 -0.218 1.00 43.94 277 ALA A C 1
ATOM 2206 O O . ALA A 1 277 ? 12.262 11.265 -0.957 1.00 43.94 277 ALA A O 1
ATOM 2207 N N . GLY A 1 278 ? 12.019 13.462 -0.503 1.00 37.38 278 GLY A N 1
ATOM 2208 C CA . GLY A 1 278 ? 12.827 13.997 -1.605 1.00 37.38 278 GLY A CA 1
ATOM 2209 C C . GLY A 1 278 ? 13.999 14.801 -1.075 1.00 37.38 278 GLY A C 1
ATOM 2210 O O . GLY A 1 278 ? 15.055 14.762 -1.741 1.00 37.38 278 GLY A O 1
#

Sequence (278 aa):
MYFSGLGKKWRNQKEALEIFRHLKPAVSRQDLSRAIGVQRLPQSVRSLFDHAGIWSETARELVSLSRKHGAFVLAERARHIEPEGFTWHQIVALLDGREPAATKRRVRSHMSPLLLAATYRKGLVDGQWDSLTSAAEKSGWHKSALVNAVAVSELPSEILRLFEGKTLSRSHGESLLKVYNAIGEDEFVARAKEMLDAPKRRTTDQIIAYLLSVREASGIDLRIRERRERGTTRFVFEFSVDAKQADELMLSSKELAPIVHMALAMIRTRKAKETVAG

Secondary structure (DSSP, 8-state):
-HHHHBTTTBSSHHHHHHHHTTSSSPPPHHHHHHHHHHHTS-HHHHHTTTTT---HHHHHHHHHHHHHHHHHHHHHHHHT---TT--HHHHHHHHTTPPPPP----------HHHHHHHHHHHHHTTS-SSHHHHHHHH---HHHHHHHHHHHTS-HHHHHHTTTS---HHHHHHHHHHHHHH-HHHHHHHHHHHHHS-----HHHHHHHHTT--S-S-EEEEEEEEEETTEEEEEEEEEE-GGGGGG----HHHHHHHHHHHHHHHHHHHHHHHS--

pLDDT: mean 78.13, std 14.96, range [37.38, 94.56]